Protein AF-A0A964P5U8-F1 (afdb_monomer)

Foldseek 3Di:
DPPQPQCLLVVLLVVLLVVLVCCCVVPVADDAPQLVVLSVVLSVLRSVVSVPPLDCPDPPNDDWPPPPWADPDVQEIADVVCVVDCNLVVLLVSLQSQLVSLLRNRLQQSVRSVVSSCCSPVPSNLVSQQVSCVPPHVIPPHHHHVSSVVSSVNSNVVNVVVLLVVLVVCVVPDDQDPDCRDPVNSCSRNSPSD

Sequence (194 aa):
MLAQWDWTGIIGGLISFLVVLFVQQSQRIYRSRGTTVSTIAFAALVAYVWAPFGFPNSDWSRAPLGSDVIRLIPFVNFDPALLQTQWLLMQVSMGASTFLLATLALYGDARRAAFAVIGIMALGLEISQGFANYFSSPVPPYRIDVHDIMARAAGALTIYFVLKVAAAIWRVRVSPTPRKSSLFGFIDGVTRRI

Mean predicted aligned error: 10.69 Å

Radius of gyration: 18.75 Å; Cα contacts (8 Å, |Δi|>4): 236; chains: 1; bounding box: 53×33×53 Å

Secondary structure (DSSP, 8-state):
------HHHHHHHHHHHHHHHHHHHHTT----HHHHHHHHHHHHHHHHHHSGGG-TTSTTPPPPTTSS-EEEETTEEE-GGGGGSTHHHHHHHHHHHHHHHHHHHTTT-HHHHHHHHHIIIIIIHHHHHHHHHHHT--SSPP-EEHHHHHHHHHHHHHHHHHHHHHHHHHHHH-PPPS-TTSHHHHHHHHHTT-

Solvent-accessible surface area (backbone atoms only — not comparable to full-atom values): 10466 Å² total; per-residue (Å²): 133,80,83,77,78,58,59,39,22,55,51,47,25,47,52,50,42,49,51,50,51,49,52,53,69,72,59,74,59,83,86,44,72,63,28,51,52,26,40,52,52,37,43,49,50,49,30,57,64,31,52,62,78,66,47,91,83,44,101,76,53,75,78,53,82,91,50,86,55,49,72,76,52,93,57,32,29,41,54,63,69,51,70,79,47,71,51,51,59,50,30,19,49,50,21,21,52,48,33,52,28,35,17,44,39,54,55,13,36,55,70,61,14,50,54,51,42,46,50,45,60,67,44,43,50,49,51,38,47,48,51,32,21,75,76,76,42,69,74,58,59,60,64,46,44,54,64,52,56,51,28,19,49,50,17,28,51,51,43,50,52,51,50,45,52,51,24,55,54,43,65,75,75,49,79,89,67,86,55,65,89,40,74,65,23,40,50,54,54,22,40,75,51,81

pLDDT: mean 70.47, std 14.52, range [32.22, 93.69]

Structure (mmCIF, N/CA/C/O backbone):
data_AF-A0A964P5U8-F1
#
_entry.id   AF-A0A964P5U8-F1
#
loop_
_atom_site.group_PDB
_atom_site.id
_atom_site.type_symbol
_atom_site.label_atom_id
_atom_site.label_alt_id
_atom_site.label_comp_id
_atom_site.label_asym_id
_atom_site.label_entity_id
_atom_site.label_seq_id
_atom_site.pdbx_PDB_ins_code
_atom_site.Cartn_x
_atom_site.Cartn_y
_atom_site.Cartn_z
_atom_site.occupancy
_atom_site.B_iso_or_equiv
_atom_site.auth_seq_id
_atom_site.auth_comp_id
_atom_site.auth_asym_id
_atom_site.auth_atom_id
_atom_site.pdbx_PDB_model_num
ATOM 1 N N . MET A 1 1 ? 34.243 6.343 -9.397 1.00 38.00 1 MET A N 1
ATOM 2 C CA . MET A 1 1 ? 32.791 6.429 -9.655 1.00 38.00 1 MET A CA 1
ATOM 3 C C . MET A 1 1 ? 32.172 7.195 -8.502 1.00 38.00 1 MET A C 1
ATOM 5 O O . MET A 1 1 ? 32.228 6.710 -7.381 1.00 38.00 1 MET A O 1
ATOM 9 N N . LEU A 1 2 ? 31.701 8.421 -8.739 1.00 32.22 2 LEU A N 1
ATOM 10 C CA . LEU A 1 2 ? 30.947 9.167 -7.729 1.00 32.22 2 LEU A CA 1
ATOM 11 C C . LEU A 1 2 ? 29.636 8.414 -7.495 1.00 32.22 2 LEU A C 1
ATOM 13 O O . LEU A 1 2 ? 28.942 8.110 -8.463 1.00 32.22 2 LEU A O 1
ATOM 17 N N . ALA A 1 3 ? 29.343 8.070 -6.240 1.00 40.47 3 ALA A N 1
ATOM 18 C CA . ALA A 1 3 ? 28.063 7.493 -5.854 1.00 40.47 3 ALA A CA 1
ATOM 19 C C . ALA A 1 3 ? 26.963 8.421 -6.377 1.00 40.47 3 ALA A C 1
ATOM 21 O O . ALA A 1 3 ? 26.858 9.568 -5.946 1.00 40.47 3 ALA A O 1
ATOM 22 N N . GLN A 1 4 ? 26.212 7.963 -7.370 1.00 44.91 4 GLN A N 1
ATOM 23 C CA . GLN A 1 4 ? 25.100 8.717 -7.912 1.00 44.91 4 GLN A CA 1
ATOM 24 C C . GLN A 1 4 ? 24.005 8.653 -6.851 1.00 44.91 4 GLN A C 1
ATOM 26 O O . GLN A 1 4 ? 23.390 7.611 -6.649 1.00 44.91 4 GLN A O 1
ATOM 31 N N . TRP A 1 5 ? 23.868 9.725 -6.070 1.00 45.50 5 TRP A N 1
ATOM 32 C CA . TRP A 1 5 ? 22.831 9.818 -5.051 1.00 45.50 5 TRP A CA 1
ATOM 33 C C . TRP A 1 5 ? 21.484 9.727 -5.759 1.00 45.50 5 TRP A C 1
ATOM 35 O O . TRP A 1 5 ? 21.121 10.610 -6.537 1.00 45.50 5 TRP A O 1
ATOM 45 N N . ASP A 1 6 ? 20.772 8.632 -5.525 1.00 52.38 6 ASP A N 1
ATOM 46 C CA . ASP A 1 6 ? 19.445 8.426 -6.068 1.00 52.38 6 ASP A CA 1
ATOM 47 C C . ASP A 1 6 ? 18.434 9.265 -5.273 1.00 52.38 6 ASP A C 1
ATOM 49 O O . ASP A 1 6 ? 17.804 8.832 -4.308 1.00 52.38 6 ASP A O 1
ATOM 53 N N . TRP A 1 7 ? 18.319 10.534 -5.665 1.00 47.38 7 TRP A N 1
ATOM 54 C CA . TRP A 1 7 ? 17.399 11.507 -5.075 1.00 47.38 7 TRP A CA 1
ATOM 55 C C . TRP A 1 7 ? 15.925 11.108 -5.227 1.00 47.38 7 TRP A C 1
ATOM 57 O O . TRP A 1 7 ? 15.055 11.711 -4.601 1.00 47.38 7 TRP A O 1
ATOM 67 N N . THR A 1 8 ? 15.618 10.100 -6.043 1.00 51.56 8 THR A N 1
ATOM 68 C CA . THR A 1 8 ? 14.250 9.789 -6.465 1.00 51.56 8 THR A CA 1
ATOM 69 C C . THR A 1 8 ? 13.498 8.977 -5.422 1.00 51.56 8 THR A C 1
ATOM 71 O O . THR A 1 8 ? 12.358 9.317 -5.105 1.00 51.56 8 THR A O 1
ATOM 74 N N . GLY A 1 9 ? 14.165 8.018 -4.772 1.00 52.31 9 GLY A N 1
ATOM 75 C CA . GLY A 1 9 ? 13.634 7.357 -3.580 1.00 52.31 9 GLY A CA 1
ATOM 76 C C . GLY A 1 9 ? 13.362 8.344 -2.437 1.00 52.31 9 GLY A C 1
ATOM 77 O O . GLY A 1 9 ? 12.350 8.235 -1.743 1.00 52.31 9 GLY A O 1
ATOM 78 N N . ILE A 1 10 ? 14.209 9.372 -2.292 1.00 55.75 10 ILE A N 1
ATOM 79 C CA . ILE A 1 10 ? 14.053 10.429 -1.279 1.00 55.75 10 ILE A CA 1
ATOM 80 C C . ILE A 1 10 ? 12.857 11.336 -1.607 1.00 55.75 10 ILE A C 1
ATOM 82 O O . ILE A 1 10 ? 12.010 11.569 -0.744 1.00 55.75 10 ILE A O 1
ATOM 86 N N . ILE A 1 11 ? 12.746 11.825 -2.847 1.00 60.16 11 ILE A N 1
ATOM 87 C CA . ILE A 1 11 ? 11.646 12.701 -3.288 1.00 60.16 11 ILE A CA 1
ATOM 88 C C . ILE A 1 11 ? 10.307 11.961 -3.235 1.00 60.16 11 ILE A C 1
ATOM 90 O O . ILE A 1 11 ? 9.321 12.497 -2.733 1.00 60.16 11 ILE A O 1
ATOM 94 N N . GLY A 1 12 ? 10.271 10.710 -3.687 1.00 57.47 12 GLY A N 1
ATOM 95 C CA . GLY A 1 12 ? 9.087 9.866 -3.627 1.00 57.47 12 GLY A CA 1
ATOM 96 C C . GLY A 1 12 ? 8.624 9.536 -2.209 1.00 57.47 12 GLY A C 1
ATOM 97 O O . GLY A 1 12 ? 7.431 9.631 -1.895 1.00 57.47 12 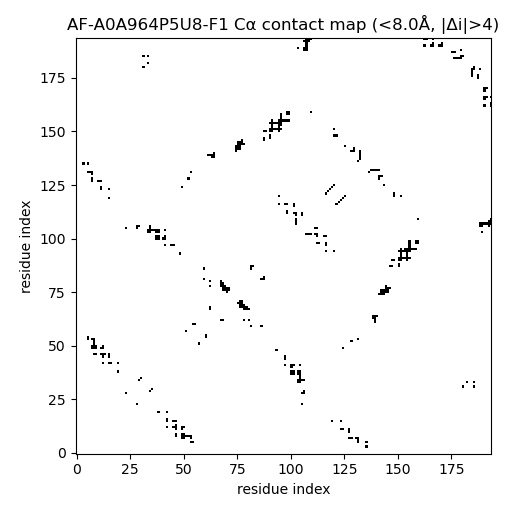GLY A O 1
ATOM 98 N N . GLY A 1 13 ? 9.578 9.240 -1.320 1.00 59.06 13 GLY A N 1
ATOM 99 C CA . GLY A 1 13 ? 9.328 9.097 0.112 1.00 59.06 13 GLY A CA 1
ATOM 100 C C . GLY A 1 13 ? 8.767 10.379 0.736 1.00 59.06 13 GLY A C 1
ATOM 101 O O . GLY A 1 13 ? 7.782 10.324 1.474 1.00 59.06 13 GLY A O 1
ATOM 102 N N . LEU A 1 14 ? 9.325 11.545 0.387 1.00 64.38 14 LEU A N 1
ATOM 103 C CA . LEU A 1 14 ? 8.861 12.853 0.864 1.00 64.38 14 LEU A CA 1
ATOM 104 C C . LEU A 1 14 ? 7.456 13.204 0.361 1.00 64.38 14 LEU A C 1
ATOM 106 O O . LEU A 1 14 ? 6.616 13.610 1.162 1.00 64.38 14 LEU A O 1
ATOM 110 N N . ILE A 1 15 ? 7.163 13.015 -0.931 1.00 64.44 15 ILE A N 1
ATOM 111 C CA . ILE A 1 15 ? 5.827 13.254 -1.506 1.00 64.44 15 ILE A CA 1
ATOM 112 C C . ILE A 1 15 ? 4.791 12.383 -0.799 1.00 64.44 15 ILE A C 1
ATOM 114 O O . ILE A 1 15 ? 3.725 12.859 -0.417 1.00 64.44 15 ILE A O 1
ATOM 118 N N . SER A 1 16 ? 5.118 11.120 -0.560 1.00 56.75 16 SER A N 1
ATOM 119 C CA . SER A 1 16 ? 4.212 10.195 0.110 1.00 56.75 16 SER A CA 1
ATOM 120 C C . SER A 1 16 ? 3.993 10.557 1.576 1.00 56.75 16 SER A C 1
ATOM 122 O O . SER A 1 16 ? 2.860 10.528 2.056 1.00 56.75 16 SER A O 1
ATOM 124 N N . PHE A 1 17 ? 5.045 10.985 2.278 1.00 62.34 17 PHE A N 1
ATOM 125 C CA . PHE A 1 17 ? 4.937 11.519 3.634 1.00 62.34 17 PHE A CA 1
ATOM 126 C C . PHE A 1 17 ? 4.044 12.770 3.684 1.00 62.34 17 PHE A C 1
ATOM 128 O O . PHE A 1 17 ? 3.179 12.882 4.554 1.00 62.34 17 PHE A O 1
ATOM 135 N N . LEU A 1 18 ? 4.184 13.676 2.711 1.00 66.75 18 LEU A N 1
ATOM 136 C CA . LEU A 1 18 ? 3.351 14.872 2.579 1.00 66.75 18 LEU A CA 1
ATOM 137 C C . LEU A 1 18 ? 1.891 14.537 2.258 1.00 66.75 18 LEU A C 1
ATOM 139 O O . LEU A 1 18 ? 0.998 15.113 2.874 1.00 66.75 18 LEU A O 1
ATOM 143 N N . VAL A 1 19 ? 1.625 13.579 1.364 1.00 64.31 19 VAL A N 1
ATOM 144 C CA . VAL A 1 19 ? 0.264 13.100 1.060 1.00 64.31 19 VAL A CA 1
ATOM 145 C C . VAL A 1 19 ? -0.384 12.513 2.310 1.00 64.31 19 VAL A C 1
ATOM 147 O O . VAL A 1 19 ? -1.545 12.794 2.599 1.00 64.31 19 VAL A O 1
ATOM 150 N N . VAL A 1 20 ? 0.364 11.749 3.101 1.00 60.94 20 VAL A N 1
ATOM 151 C CA . VAL A 1 20 ? -0.130 11.165 4.349 1.00 60.94 20 VAL A CA 1
ATOM 152 C C . VAL A 1 20 ? -0.459 12.242 5.378 1.00 60.94 20 VAL A C 1
ATOM 154 O O . VAL A 1 20 ? -1.556 12.230 5.940 1.00 60.94 20 VAL A O 1
ATOM 157 N N . LEU A 1 21 ? 0.443 13.201 5.595 1.00 64.31 21 LEU A N 1
ATOM 158 C CA . LEU A 1 21 ? 0.194 14.330 6.492 1.00 64.31 21 LEU A CA 1
ATOM 159 C C . LEU A 1 21 ? -0.999 15.169 6.026 1.00 64.31 21 LEU A C 1
ATOM 161 O O . LEU A 1 21 ? -1.858 15.513 6.838 1.00 64.31 21 LEU A O 1
ATOM 165 N N . PHE A 1 22 ? -1.096 15.437 4.724 1.00 65.31 22 PHE A N 1
ATOM 166 C CA . PHE A 1 22 ? -2.207 16.163 4.121 1.00 65.31 22 PHE A CA 1
ATOM 167 C C . PHE A 1 22 ? -3.538 15.438 4.331 1.00 65.31 22 PHE A C 1
ATOM 169 O O . PHE A 1 22 ? -4.515 16.052 4.765 1.00 65.31 22 PHE A O 1
ATOM 176 N N . VAL A 1 23 ? -3.588 14.126 4.081 1.00 59.91 23 VAL A N 1
ATOM 177 C CA . VAL A 1 23 ? -4.798 13.320 4.282 1.00 59.91 23 VAL A CA 1
ATOM 178 C C . VAL A 1 23 ? -5.165 13.269 5.764 1.00 59.91 23 VAL A C 1
ATOM 180 O O . VAL A 1 23 ? -6.333 13.438 6.103 1.00 59.91 23 VAL A O 1
ATOM 183 N N . GLN A 1 24 ? -4.200 13.124 6.673 1.00 59.03 24 GLN A N 1
ATOM 184 C CA . GLN A 1 24 ? -4.475 13.149 8.110 1.00 59.03 24 GLN A CA 1
ATOM 185 C C . GLN A 1 24 ? -5.027 14.496 8.592 1.00 59.03 24 GLN A C 1
ATOM 187 O O . GLN A 1 24 ? -6.006 14.519 9.342 1.00 59.03 24 GLN A O 1
ATOM 192 N N . GLN A 1 25 ? -4.417 15.608 8.171 1.00 64.00 25 GLN A N 1
ATOM 193 C CA . GLN A 1 25 ? -4.818 16.955 8.584 1.00 64.00 25 GLN A CA 1
ATOM 194 C C . GLN A 1 25 ? -6.165 17.364 7.979 1.00 64.00 25 GLN A C 1
ATOM 196 O O . GLN A 1 25 ? -7.007 17.929 8.676 1.00 64.00 25 GLN A O 1
ATOM 201 N N . SER A 1 26 ? -6.410 17.019 6.715 1.00 58.25 26 SER A N 1
ATOM 202 C CA . SER A 1 26 ? -7.631 17.416 6.005 1.00 58.25 26 SER A CA 1
ATOM 203 C C . SER A 1 26 ? -8.871 16.640 6.452 1.00 58.25 26 SER A C 1
ATOM 205 O O . SER A 1 26 ? -9.989 17.134 6.333 1.00 58.25 26 SER A O 1
ATOM 207 N N . GLN A 1 27 ? -8.710 15.414 6.959 1.00 57.75 27 GLN A N 1
ATOM 208 C CA . GLN A 1 27 ? -9.830 14.474 7.089 1.00 57.75 27 GLN A CA 1
ATOM 209 C C . GLN A 1 27 ? -10.421 14.356 8.501 1.00 57.75 27 GLN A C 1
ATOM 211 O O . GLN A 1 27 ? -11.310 13.528 8.699 1.00 57.75 27 GLN A O 1
ATOM 216 N N . ARG A 1 28 ? -9.957 15.154 9.481 1.00 66.56 28 ARG A N 1
ATOM 217 C CA . ARG A 1 28 ? -10.410 15.099 10.894 1.00 66.56 28 ARG A CA 1
ATOM 218 C C . ARG A 1 28 ? -10.506 13.655 11.425 1.00 66.56 28 ARG A C 1
ATOM 220 O O . ARG A 1 28 ? -11.441 13.302 12.146 1.00 66.56 28 ARG A O 1
ATOM 227 N N . ILE A 1 29 ? -9.564 12.800 11.019 1.00 66.31 29 ILE A N 1
ATOM 228 C CA . ILE A 1 29 ? -9.558 11.375 11.374 1.00 66.31 29 ILE A CA 1
ATOM 229 C C . ILE A 1 29 ? -9.371 11.263 12.884 1.00 66.31 29 ILE A C 1
ATOM 231 O O . ILE A 1 29 ? -8.595 12.010 13.482 1.00 66.31 29 ILE A O 1
ATOM 235 N N . TYR A 1 30 ? -10.084 10.325 13.510 1.00 67.44 30 TYR A N 1
ATOM 236 C CA . TYR A 1 30 ? -9.936 10.069 14.937 1.00 67.44 30 TYR A CA 1
ATOM 237 C C . TYR A 1 30 ? -8.485 9.698 15.260 1.00 67.44 30 TYR A C 1
ATOM 239 O O . TYR A 1 30 ? -7.992 8.640 14.865 1.00 67.44 30 TYR A O 1
ATOM 247 N N . ARG A 1 31 ? -7.795 10.586 15.981 1.00 71.25 31 ARG A N 1
ATOM 248 C CA . ARG A 1 31 ? -6.376 10.434 16.292 1.00 71.25 31 ARG A CA 1
ATOM 249 C C . ARG A 1 31 ? -6.219 9.506 17.493 1.00 71.25 31 ARG A C 1
ATOM 251 O O . ARG A 1 31 ? -6.485 9.881 18.630 1.00 71.25 31 ARG A O 1
ATOM 258 N N . SER A 1 32 ? -5.787 8.280 17.228 1.00 74.50 32 SER A N 1
ATOM 259 C CA . SER A 1 32 ? -5.473 7.259 18.229 1.00 74.50 32 SER A CA 1
ATOM 260 C C . SER A 1 32 ? -4.018 6.802 18.101 1.00 74.50 32 SER A C 1
ATOM 262 O O . SER A 1 32 ? -3.370 7.037 17.080 1.00 74.50 32 SER A O 1
ATOM 264 N N . ARG A 1 33 ? -3.494 6.093 19.112 1.00 76.94 33 ARG A N 1
ATOM 265 C CA . ARG A 1 33 ? -2.167 5.458 19.005 1.00 76.94 33 ARG A CA 1
ATOM 266 C C . ARG A 1 33 ? -2.096 4.510 17.800 1.00 76.94 33 ARG A C 1
ATOM 268 O O . ARG A 1 33 ? -1.103 4.532 17.084 1.00 76.94 33 ARG A O 1
ATOM 275 N N . GLY A 1 34 ? -3.166 3.756 17.532 1.00 75.19 34 GLY A N 1
ATOM 276 C CA . GLY A 1 34 ? -3.245 2.822 16.404 1.00 75.19 34 GLY A CA 1
ATOM 277 C C . GLY A 1 34 ? -3.189 3.510 15.038 1.00 75.19 34 GLY A C 1
ATOM 278 O O . GLY A 1 34 ? -2.395 3.105 14.191 1.00 75.19 34 GLY A O 1
ATOM 279 N N . THR A 1 35 ? -3.942 4.598 14.834 1.00 75.44 35 THR A N 1
ATOM 280 C CA . THR A 1 35 ? -3.865 5.375 13.581 1.00 75.44 35 THR A CA 1
ATOM 281 C C . THR A 1 35 ? -2.482 5.991 13.393 1.00 75.44 35 THR A C 1
ATOM 283 O O . THR A 1 35 ? -1.960 5.972 12.284 1.00 75.44 35 THR A O 1
ATOM 286 N N . THR A 1 36 ? -1.853 6.492 14.464 1.00 76.00 36 THR A N 1
ATOM 287 C CA . THR A 1 36 ? -0.504 7.078 14.398 1.00 76.00 36 THR A CA 1
ATOM 288 C C . THR A 1 36 ? 0.546 6.033 14.028 1.00 76.00 36 THR A C 1
ATOM 290 O O . THR A 1 36 ? 1.301 6.251 13.087 1.00 76.00 36 THR A O 1
ATOM 293 N N . VAL A 1 37 ? 0.561 4.878 14.702 1.00 76.69 37 VAL A N 1
ATOM 294 C CA . VAL A 1 37 ? 1.494 3.781 14.389 1.00 76.69 37 VAL A CA 1
ATOM 295 C C . VAL A 1 37 ? 1.285 3.278 12.963 1.00 76.69 37 VAL A C 1
ATOM 297 O O . VAL A 1 37 ? 2.254 3.137 12.226 1.00 76.69 37 VAL A O 1
ATOM 300 N N . SER A 1 38 ? 0.032 3.092 12.540 1.00 75.94 38 SER A N 1
ATOM 301 C CA . SER A 1 38 ? -0.290 2.644 11.177 1.00 75.94 38 SER A CA 1
ATOM 302 C C . SER A 1 38 ? 0.170 3.644 10.120 1.00 75.94 38 SER A C 1
ATOM 304 O O . SER A 1 38 ? 0.638 3.253 9.061 1.00 75.94 38 SER A O 1
ATOM 306 N N . THR A 1 39 ? 0.092 4.937 10.425 1.00 74.12 39 THR A N 1
ATOM 307 C CA . THR A 1 39 ? 0.563 6.014 9.546 1.00 74.12 39 THR A CA 1
ATOM 308 C C . THR A 1 39 ? 2.084 6.030 9.441 1.00 74.12 39 THR A C 1
ATOM 310 O O . THR A 1 39 ? 2.612 6.172 8.344 1.00 74.12 39 THR A O 1
ATOM 313 N N . ILE A 1 40 ? 2.795 5.860 10.558 1.00 72.88 40 ILE A N 1
ATOM 314 C CA . ILE A 1 40 ? 4.261 5.773 10.555 1.00 72.88 40 ILE A CA 1
ATOM 315 C C . ILE A 1 40 ? 4.704 4.529 9.780 1.00 72.88 40 ILE A C 1
ATOM 317 O O . ILE A 1 40 ? 5.572 4.630 8.921 1.00 72.88 40 ILE A O 1
ATOM 321 N N . ALA A 1 41 ? 4.074 3.377 10.030 1.00 73.38 41 ALA A N 1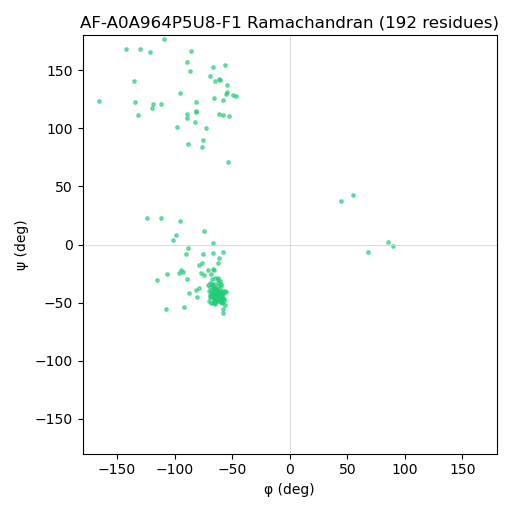
ATOM 322 C CA . ALA A 1 41 ? 4.347 2.140 9.305 1.00 73.38 41 ALA A CA 1
ATOM 323 C C . ALA A 1 41 ? 4.053 2.285 7.806 1.00 73.38 41 ALA A C 1
ATOM 325 O O . ALA A 1 41 ? 4.835 1.826 6.982 1.00 73.38 41 ALA A O 1
ATOM 326 N N . PHE A 1 42 ? 2.963 2.964 7.449 1.00 74.50 42 PHE A N 1
ATOM 327 C CA . PHE A 1 42 ? 2.635 3.280 6.064 1.00 74.50 42 PHE A CA 1
ATOM 328 C C . PHE A 1 42 ? 3.698 4.169 5.417 1.00 74.50 42 PHE A C 1
ATOM 330 O O . PHE A 1 42 ? 4.195 3.840 4.349 1.00 74.50 42 PHE A O 1
ATOM 337 N N . ALA A 1 43 ? 4.100 5.254 6.078 1.00 70.62 43 ALA A N 1
ATOM 338 C CA . ALA A 1 43 ? 5.155 6.133 5.588 1.00 70.62 43 ALA A CA 1
ATOM 339 C C . ALA A 1 43 ? 6.495 5.396 5.430 1.00 70.62 43 ALA A C 1
ATOM 341 O O . ALA A 1 43 ? 7.179 5.590 4.431 1.00 70.62 43 ALA A O 1
ATOM 342 N N . ALA A 1 44 ? 6.843 4.521 6.377 1.00 68.81 44 ALA A N 1
ATOM 343 C CA . ALA A 1 44 ? 8.044 3.695 6.312 1.00 68.81 44 ALA A CA 1
ATOM 344 C C . ALA A 1 44 ? 7.979 2.670 5.173 1.00 68.81 44 ALA A C 1
ATOM 346 O O . ALA A 1 44 ? 8.960 2.518 4.453 1.00 68.81 44 ALA A O 1
ATOM 347 N N . LEU A 1 45 ? 6.830 2.012 4.967 1.00 71.44 45 LEU A N 1
ATOM 348 C CA . LEU A 1 45 ? 6.615 1.122 3.827 1.00 71.44 45 LEU A CA 1
ATOM 349 C C . LEU A 1 45 ? 6.768 1.891 2.521 1.00 71.44 45 LEU A C 1
ATOM 351 O O . LEU A 1 45 ? 7.435 1.412 1.618 1.00 71.44 45 LEU A O 1
ATOM 355 N N . VAL A 1 46 ? 6.182 3.082 2.415 1.00 67.00 46 VAL A N 1
ATOM 356 C CA . VAL A 1 46 ? 6.310 3.874 1.198 1.00 67.00 46 VAL A CA 1
ATOM 357 C C . VAL A 1 46 ? 7.757 4.337 0.998 1.00 67.00 46 VAL A C 1
ATOM 359 O O . VAL A 1 46 ? 8.284 4.193 -0.091 1.00 67.00 46 VAL A O 1
ATOM 362 N N . ALA A 1 47 ? 8.479 4.765 2.031 1.00 65.00 47 ALA A N 1
ATOM 363 C CA . ALA A 1 47 ? 9.912 5.039 1.896 1.00 65.00 47 ALA A CA 1
ATOM 364 C C . ALA A 1 47 ? 10.711 3.787 1.466 1.00 65.00 47 ALA A C 1
ATOM 366 O O . ALA A 1 47 ? 11.550 3.870 0.571 1.00 65.00 47 ALA A O 1
ATOM 367 N N . TYR A 1 48 ? 10.415 2.619 2.049 1.00 64.00 48 TYR A N 1
ATOM 368 C CA . TYR A 1 48 ? 11.052 1.342 1.710 1.00 64.00 48 TYR A CA 1
ATOM 369 C C . TYR A 1 48 ? 10.703 0.850 0.311 1.00 64.00 48 TYR A C 1
ATOM 371 O O . TYR A 1 48 ? 11.532 0.233 -0.330 1.00 64.00 48 TYR A O 1
ATOM 379 N N . VAL A 1 49 ? 9.492 1.091 -0.178 1.00 63.66 49 VAL A N 1
ATOM 380 C CA . VAL A 1 49 ? 9.114 0.727 -1.541 1.00 63.66 49 VAL A CA 1
ATOM 381 C C . VAL A 1 49 ? 9.895 1.584 -2.532 1.00 63.66 49 VAL A C 1
ATOM 383 O O . VAL A 1 49 ? 10.262 1.105 -3.589 1.00 63.66 49 VAL A O 1
ATOM 386 N N . TRP A 1 50 ? 10.193 2.836 -2.199 1.00 58.88 50 TRP A N 1
ATOM 387 C CA . TRP A 1 50 ? 10.762 3.784 -3.151 1.00 58.88 50 TRP A CA 1
ATOM 388 C C . TRP A 1 50 ? 12.291 3.860 -3.101 1.00 58.88 50 TRP A C 1
ATOM 390 O O . TRP A 1 50 ? 12.902 4.223 -4.098 1.00 58.88 50 TRP A O 1
ATOM 400 N N . ALA A 1 51 ? 12.920 3.466 -1.990 1.00 51.66 51 ALA A N 1
ATOM 401 C CA . ALA A 1 51 ? 14.377 3.426 -1.857 1.00 51.66 51 ALA A CA 1
ATOM 402 C C . ALA A 1 51 ? 15.094 2.375 -2.751 1.00 51.66 51 ALA A C 1
ATOM 404 O O . ALA A 1 51 ? 16.165 2.692 -3.252 1.00 51.66 51 ALA A O 1
ATOM 405 N N . PRO A 1 52 ? 14.569 1.153 -2.994 1.00 48.97 52 PRO A N 1
ATOM 406 C CA . PRO A 1 52 ? 15.241 0.114 -3.778 1.00 48.97 52 PRO A CA 1
ATOM 407 C C . PRO A 1 52 ? 15.193 0.325 -5.297 1.00 48.97 52 PRO A C 1
ATOM 409 O O . PRO A 1 52 ? 16.048 -0.201 -6.006 1.00 48.97 52 PRO A O 1
ATOM 412 N N . PHE A 1 53 ? 14.198 1.056 -5.817 1.00 48.41 53 PHE A N 1
ATOM 413 C CA . PHE A 1 53 ? 13.941 1.129 -7.264 1.00 48.41 53 PHE A CA 1
ATOM 414 C C . PHE A 1 53 ? 14.922 1.990 -8.065 1.00 48.41 53 PHE A C 1
ATOM 416 O O . PHE A 1 53 ? 14.869 1.938 -9.291 1.00 48.41 53 PHE A O 1
ATOM 423 N N . GLY A 1 54 ? 15.822 2.740 -7.428 1.00 41.31 54 GLY A N 1
ATOM 424 C CA . GLY A 1 54 ? 16.900 3.431 -8.140 1.00 41.31 54 GLY A CA 1
ATOM 425 C C . GLY A 1 54 ? 18.298 2.890 -7.859 1.00 41.31 54 GLY A C 1
ATOM 426 O O . GLY A 1 54 ? 19.279 3.588 -8.106 1.00 41.31 54 GLY A O 1
ATOM 427 N N . PHE A 1 55 ? 18.424 1.631 -7.412 1.00 39.00 55 PHE A N 1
ATOM 428 C CA . PHE A 1 55 ? 19.724 0.957 -7.392 1.00 39.00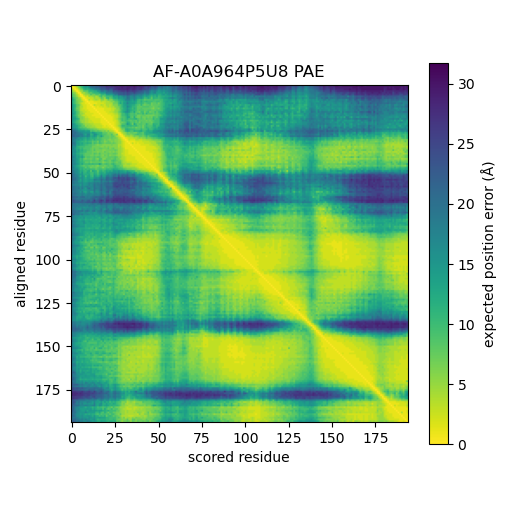 55 PHE A CA 1
ATOM 429 C C . PHE A 1 55 ? 19.999 0.226 -8.719 1.00 39.00 55 PHE A C 1
ATOM 431 O O . PHE A 1 55 ? 19.384 -0.810 -8.985 1.00 39.00 55 PHE A O 1
ATOM 438 N N . PRO A 1 56 ? 20.980 0.684 -9.521 1.00 43.00 56 PRO A N 1
ATOM 439 C CA . PRO A 1 56 ? 21.354 0.061 -10.796 1.00 43.00 56 PRO A CA 1
ATOM 440 C C . PRO A 1 56 ? 21.973 -1.349 -10.680 1.00 43.00 56 PRO A C 1
ATOM 442 O O . PRO A 1 56 ? 22.308 -1.934 -11.701 1.00 43.00 56 PRO A O 1
ATOM 445 N N . ASN A 1 57 ? 22.101 -1.913 -9.469 1.00 39.78 57 ASN A N 1
ATOM 446 C CA . ASN A 1 57 ? 22.744 -3.209 -9.193 1.00 39.78 57 ASN A CA 1
ATOM 447 C C . ASN A 1 57 ? 21.839 -4.207 -8.445 1.00 39.78 57 ASN A C 1
ATOM 449 O O . ASN A 1 57 ? 22.343 -5.088 -7.751 1.00 39.78 57 ASN A O 1
ATOM 453 N N . SER A 1 58 ? 20.516 -4.055 -8.509 1.00 47.34 58 SER A N 1
ATOM 454 C CA . SER A 1 58 ? 19.622 -5.087 -7.971 1.00 47.34 58 SER A CA 1
ATOM 455 C C . SER A 1 58 ? 19.353 -6.166 -9.026 1.00 47.34 58 SER A C 1
ATOM 457 O O . SER A 1 58 ? 19.273 -5.846 -10.211 1.00 47.34 58 SER A O 1
ATOM 459 N N . ASP A 1 59 ? 19.134 -7.418 -8.609 1.00 43.66 59 ASP A N 1
ATOM 460 C CA . ASP A 1 59 ? 18.686 -8.522 -9.491 1.00 43.66 59 ASP A CA 1
ATOM 461 C C . ASP A 1 59 ? 17.351 -8.219 -10.210 1.00 43.66 59 ASP A C 1
ATOM 463 O O . ASP A 1 59 ? 16.897 -8.964 -11.075 1.00 43.66 59 ASP A O 1
ATOM 467 N N . TRP A 1 60 ? 16.722 -7.101 -9.847 1.00 47.03 60 TRP A N 1
ATOM 468 C CA . TRP A 1 60 ? 15.488 -6.547 -10.387 1.00 47.03 60 TRP A CA 1
ATOM 469 C C . TRP A 1 60 ? 15.729 -5.436 -11.413 1.00 47.03 60 TRP A C 1
ATOM 471 O O . TRP A 1 60 ? 14.786 -4.742 -11.802 1.00 47.03 60 TRP A O 1
ATOM 481 N N . SER A 1 61 ? 16.984 -5.210 -11.822 1.00 51.31 61 SER A N 1
ATOM 482 C CA . SER A 1 61 ? 17.296 -4.234 -12.863 1.00 51.31 61 SER A CA 1
ATOM 483 C C . SER A 1 61 ? 16.541 -4.615 -14.140 1.00 51.31 61 SER A C 1
ATOM 485 O O . SER A 1 61 ? 16.625 -5.748 -14.618 1.00 51.31 61 SER A O 1
ATOM 487 N N . ARG A 1 62 ? 15.746 -3.676 -14.657 1.00 55.97 62 ARG A N 1
ATOM 488 C CA . ARG A 1 62 ? 14.894 -3.893 -15.830 1.00 55.97 62 ARG A CA 1
ATOM 489 C C . ARG A 1 62 ? 15.743 -4.256 -17.048 1.00 55.97 62 ARG A C 1
ATOM 491 O O . ARG A 1 62 ? 16.796 -3.660 -17.272 1.00 55.97 62 ARG A O 1
ATOM 498 N N . ALA A 1 63 ? 15.241 -5.178 -17.870 1.00 52.47 63 ALA A N 1
ATOM 499 C CA . ALA A 1 63 ? 15.940 -5.632 -19.067 1.00 52.47 63 ALA A CA 1
ATOM 500 C C . ALA A 1 63 ? 16.324 -4.448 -19.995 1.00 52.47 63 ALA A C 1
ATOM 502 O O . ALA A 1 63 ? 15.494 -3.545 -20.193 1.00 52.47 63 ALA A O 1
ATOM 503 N N . PRO A 1 64 ? 17.541 -4.423 -20.576 1.00 54.06 64 PRO A N 1
ATOM 504 C CA . PRO A 1 64 ? 17.996 -3.349 -21.461 1.00 54.06 64 PRO A CA 1
ATOM 505 C C . PRO A 1 64 ? 17.065 -3.120 -22.663 1.00 54.06 64 PRO A C 1
ATOM 507 O O . PRO A 1 64 ? 16.376 -4.032 -23.123 1.00 54.06 64 PRO A O 1
ATOM 510 N N . LEU A 1 65 ? 17.063 -1.908 -23.226 1.00 47.75 65 LEU A N 1
ATOM 511 C CA . LEU A 1 65 ? 16.352 -1.633 -24.483 1.00 47.75 65 LEU A CA 1
ATOM 512 C C . LEU A 1 65 ? 16.790 -2.587 -25.600 1.00 47.75 65 LEU A C 1
ATOM 514 O O . LEU A 1 65 ? 17.982 -2.706 -25.863 1.00 47.75 65 LEU A O 1
ATOM 518 N N . GLY A 1 66 ? 15.825 -3.190 -26.299 1.00 49.44 66 GLY A N 1
ATOM 519 C CA . GLY A 1 66 ? 16.096 -4.100 -27.419 1.00 4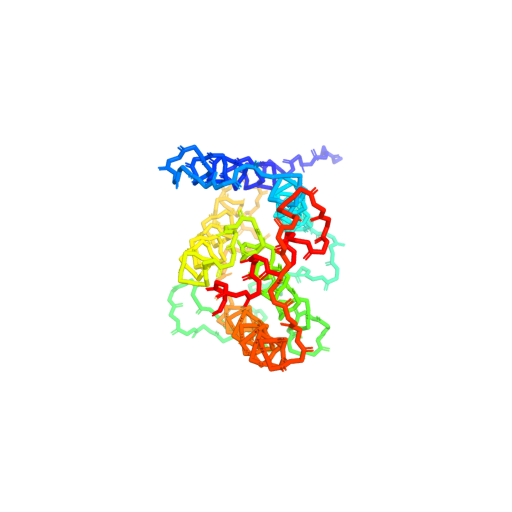9.44 66 GLY A CA 1
ATOM 520 C C . GLY A 1 66 ? 16.256 -5.569 -27.019 1.00 49.44 66 GLY A C 1
ATOM 521 O O . GLY A 1 66 ? 16.429 -6.403 -27.899 1.00 49.44 66 GLY A O 1
ATOM 522 N N . SER A 1 67 ? 16.157 -5.885 -25.724 1.00 56.44 67 SER A N 1
ATOM 523 C CA . SER A 1 67 ? 15.862 -7.241 -25.239 1.00 56.44 67 SER A CA 1
ATOM 524 C C . SER A 1 67 ? 14.344 -7.483 -25.198 1.00 56.44 67 SER A C 1
ATOM 526 O O . SER A 1 67 ? 13.586 -6.523 -25.358 1.00 56.44 67 SER A O 1
ATOM 528 N N . ASP A 1 68 ? 13.918 -8.742 -25.043 1.00 55.50 68 ASP A N 1
ATOM 529 C CA . ASP A 1 68 ? 12.550 -9.277 -25.210 1.00 55.50 68 ASP A CA 1
ATOM 530 C C . ASP A 1 68 ? 11.454 -8.559 -24.395 1.00 55.50 68 ASP A C 1
ATOM 532 O O . ASP A 1 68 ? 10.893 -9.103 -23.453 1.00 55.50 68 ASP A O 1
ATOM 536 N N . VAL A 1 69 ? 11.108 -7.327 -24.763 1.00 63.12 69 VAL A N 1
ATOM 537 C CA . VAL A 1 69 ? 10.059 -6.521 -24.132 1.00 63.12 69 VAL A CA 1
ATOM 538 C C . VAL A 1 69 ? 8.996 -6.214 -25.173 1.00 63.12 69 VAL A C 1
ATOM 540 O O . VAL A 1 69 ? 9.261 -5.578 -26.197 1.00 63.12 69 VAL A O 1
ATOM 543 N N . ILE A 1 70 ? 7.764 -6.629 -24.894 1.00 64.50 70 ILE A N 1
ATOM 544 C CA . ILE A 1 70 ? 6.619 -6.365 -25.761 1.00 64.50 70 ILE A CA 1
ATOM 545 C C . ILE A 1 70 ? 6.129 -4.946 -25.469 1.00 64.50 70 ILE A C 1
ATOM 547 O O . ILE A 1 70 ? 5.660 -4.652 -24.370 1.00 64.50 70 ILE A O 1
ATOM 551 N N . ARG A 1 71 ? 6.234 -4.044 -26.449 1.00 64.62 71 ARG A N 1
ATOM 552 C CA . ARG A 1 71 ? 5.673 -2.689 -26.338 1.00 64.62 71 ARG A CA 1
ATOM 553 C C . ARG A 1 71 ? 4.183 -2.726 -26.653 1.00 64.62 71 ARG A C 1
ATOM 555 O O . ARG A 1 71 ? 3.809 -3.147 -27.744 1.00 64.62 71 ARG A O 1
ATOM 562 N N . LEU A 1 72 ? 3.350 -2.276 -25.717 1.00 62.59 72 LEU A N 1
ATOM 563 C CA . LEU A 1 72 ? 1.896 -2.237 -25.894 1.00 62.59 72 LEU A CA 1
ATOM 564 C C . LEU A 1 72 ? 1.459 -0.886 -26.471 1.00 62.59 72 LEU A C 1
ATOM 566 O O . LEU A 1 72 ? 0.811 -0.833 -27.511 1.00 62.59 72 LEU A O 1
ATOM 570 N N . ILE A 1 73 ? 1.862 0.205 -25.818 1.00 61.25 73 ILE A N 1
ATOM 571 C CA . ILE A 1 73 ? 1.706 1.599 -26.269 1.00 61.25 73 ILE A CA 1
ATOM 572 C C . ILE A 1 73 ? 2.969 2.385 -25.869 1.00 61.25 73 ILE A C 1
ATOM 574 O O . ILE A 1 73 ? 3.771 1.865 -25.088 1.00 61.25 73 ILE A O 1
ATOM 578 N N . PRO A 1 74 ? 3.207 3.616 -26.364 1.00 59.94 74 PRO A N 1
ATOM 579 C CA . PRO A 1 74 ? 4.343 4.414 -25.904 1.00 59.94 74 PRO A CA 1
ATOM 580 C C . PRO A 1 74 ? 4.411 4.458 -24.369 1.00 59.94 74 PRO A C 1
ATOM 582 O O . PRO A 1 74 ? 3.413 4.745 -23.713 1.00 59.94 74 PRO A O 1
ATOM 585 N N . PHE A 1 75 ? 5.584 4.139 -23.813 1.00 60.59 75 PHE A N 1
ATOM 586 C CA . PHE A 1 75 ? 5.870 4.042 -22.372 1.00 60.59 75 PHE A CA 1
ATOM 587 C C . PHE A 1 75 ? 5.190 2.904 -21.591 1.00 60.59 75 PHE A C 1
ATOM 589 O O . PHE A 1 75 ? 5.571 2.709 -20.441 1.00 60.59 75 PHE A O 1
ATOM 596 N N . VAL A 1 76 ? 4.273 2.117 -22.173 1.00 68.50 76 VAL A N 1
ATOM 597 C CA . VAL A 1 76 ? 3.668 0.940 -21.514 1.00 68.50 76 VAL A CA 1
ATOM 598 C C . VAL A 1 76 ? 4.119 -0.345 -22.191 1.00 68.50 76 VAL A C 1
ATOM 600 O O . VAL A 1 76 ? 3.866 -0.580 -23.375 1.00 68.50 76 VAL A O 1
ATOM 603 N N . ASN A 1 77 ? 4.746 -1.203 -21.401 1.00 73.94 77 ASN A N 1
ATOM 604 C CA . ASN A 1 77 ? 5.436 -2.389 -21.863 1.00 73.94 77 ASN A CA 1
ATOM 605 C C . ASN A 1 77 ? 5.014 -3.628 -21.071 1.00 73.94 77 ASN A C 1
ATOM 607 O O . ASN A 1 77 ? 4.352 -3.561 -20.034 1.00 73.94 77 ASN A O 1
ATOM 611 N N . PHE A 1 78 ? 5.404 -4.780 -21.592 1.00 75.69 78 PHE A N 1
ATOM 612 C CA . PHE A 1 78 ? 5.307 -6.059 -20.927 1.00 75.69 78 PHE A CA 1
ATOM 613 C C . PHE A 1 78 ? 6.648 -6.776 -21.060 1.00 75.69 78 PHE A C 1
ATOM 615 O O . PHE A 1 78 ? 7.056 -7.160 -22.155 1.00 75.69 78 PHE A O 1
ATOM 622 N N . ASP A 1 79 ? 7.327 -6.918 -19.929 1.00 75.50 79 ASP A N 1
ATOM 623 C CA . ASP A 1 79 ? 8.578 -7.656 -19.787 1.00 75.50 79 ASP A CA 1
ATOM 624 C C . ASP A 1 79 ? 8.312 -9.083 -19.247 1.00 75.50 79 ASP A C 1
ATOM 626 O O . ASP A 1 79 ? 8.073 -9.258 -18.049 1.00 75.50 79 ASP A O 1
ATOM 630 N N . PRO A 1 80 ? 8.308 -10.120 -20.103 1.00 72.31 80 PRO A N 1
ATOM 631 C CA . PRO A 1 80 ? 8.084 -11.502 -19.691 1.00 72.31 80 PRO A CA 1
ATOM 632 C C . PRO A 1 80 ? 9.209 -12.077 -18.818 1.00 72.31 80 PRO A C 1
ATOM 634 O O . PRO A 1 80 ? 8.956 -13.038 -18.090 1.00 72.31 80 PRO A O 1
ATOM 637 N N . ALA A 1 81 ? 10.424 -11.517 -18.845 1.00 72.44 81 ALA A N 1
ATOM 638 C CA . ALA A 1 81 ? 11.530 -12.012 -18.023 1.00 72.44 81 ALA A CA 1
ATOM 639 C C . ALA A 1 81 ? 11.241 -11.809 -16.528 1.00 72.44 81 ALA A C 1
ATOM 641 O O . ALA A 1 81 ? 11.546 -12.670 -15.701 1.00 72.44 81 ALA A O 1
ATOM 642 N N . LEU A 1 82 ? 10.546 -10.720 -16.182 1.00 70.56 82 LEU A N 1
ATOM 643 C CA . LEU A 1 82 ? 10.135 -10.432 -14.808 1.00 70.56 82 LEU A CA 1
ATOM 644 C C . LEU A 1 82 ? 9.111 -11.441 -14.263 1.00 70.56 82 LEU A C 1
ATOM 646 O O . LEU A 1 82 ? 9.045 -11.636 -13.050 1.00 70.56 82 LEU A O 1
ATOM 650 N N . LEU A 1 83 ? 8.373 -12.151 -15.126 1.00 73.44 83 LEU A N 1
ATOM 651 C CA . LEU A 1 83 ? 7.445 -13.212 -14.706 1.00 73.44 83 LEU A CA 1
ATOM 652 C C . LEU A 1 83 ? 8.160 -14.464 -14.190 1.00 73.44 83 LEU A C 1
ATOM 654 O O . LEU A 1 83 ? 7.559 -15.257 -13.471 1.00 73.44 83 LEU A O 1
ATOM 658 N N . GLN A 1 84 ? 9.423 -14.655 -14.572 1.00 74.31 84 GLN A N 1
ATOM 659 C CA . GLN A 1 84 ? 10.228 -15.808 -14.165 1.00 74.31 84 GLN A CA 1
ATOM 660 C C . GLN A 1 84 ? 10.969 -15.572 -12.844 1.00 74.31 84 GLN A C 1
ATOM 662 O O . GLN A 1 84 ? 11.632 -16.470 -12.330 1.00 74.31 84 GLN A O 1
ATOM 667 N N . THR A 1 85 ? 10.852 -14.371 -12.277 1.00 71.19 85 THR A N 1
ATOM 668 C CA . THR A 1 85 ? 11.480 -13.997 -11.009 1.00 71.19 85 THR A CA 1
ATOM 669 C C . THR A 1 85 ? 10.430 -13.854 -9.904 1.00 71.19 85 THR A C 1
ATOM 671 O O . THR A 1 85 ? 9.223 -13.938 -10.130 1.00 71.19 85 THR A O 1
ATOM 674 N N . GLN A 1 86 ? 10.872 -13.578 -8.677 1.00 73.00 86 GLN A N 1
ATOM 675 C CA . GLN A 1 86 ? 9.973 -13.265 -7.558 1.00 73.00 86 GLN A CA 1
ATOM 676 C C . GLN A 1 86 ? 9.361 -11.845 -7.645 1.00 73.00 86 GLN A C 1
ATOM 678 O O . GLN A 1 86 ? 8.739 -11.370 -6.694 1.00 73.00 86 GLN A O 1
ATOM 683 N N . TRP A 1 87 ? 9.501 -11.158 -8.780 1.00 75.69 87 TRP A N 1
ATOM 684 C CA . TRP A 1 87 ? 9.143 -9.750 -8.939 1.00 75.69 87 TRP A CA 1
ATOM 685 C C . TRP A 1 87 ? 7.641 -9.537 -8.816 1.00 75.69 87 TRP A C 1
ATOM 687 O O . TRP A 1 87 ? 7.187 -8.686 -8.054 1.00 75.69 87 TRP A O 1
ATOM 697 N N . LEU A 1 88 ? 6.854 -10.383 -9.485 1.00 78.25 88 LEU A N 1
ATOM 698 C CA . LEU A 1 88 ? 5.400 -10.353 -9.355 1.00 78.25 88 LEU A CA 1
ATOM 699 C C . LEU A 1 88 ? 4.952 -10.544 -7.906 1.00 78.25 88 LEU A C 1
ATOM 701 O O . LEU A 1 88 ? 4.038 -9.859 -7.451 1.00 78.25 88 LEU A O 1
ATOM 705 N N . LEU A 1 89 ? 5.606 -11.442 -7.163 1.00 78.75 89 LEU A N 1
ATOM 706 C CA . LEU A 1 89 ? 5.291 -11.666 -5.754 1.00 78.75 89 LEU A CA 1
ATOM 707 C C . LEU A 1 89 ? 5.581 -10.413 -4.918 1.00 78.75 89 LEU A C 1
ATOM 709 O O . LEU A 1 89 ? 4.779 -10.061 -4.049 1.00 78.75 89 LEU A O 1
ATOM 713 N N . MET A 1 90 ? 6.678 -9.709 -5.205 1.00 80.00 90 MET A N 1
ATOM 714 C CA . MET A 1 90 ? 6.983 -8.426 -4.576 1.00 80.00 90 MET A CA 1
ATOM 715 C C . MET A 1 90 ? 5.909 -7.379 -4.900 1.00 80.00 90 MET A C 1
ATOM 717 O O . MET A 1 90 ? 5.376 -6.753 -3.988 1.00 80.00 90 MET A O 1
ATOM 721 N N . GLN A 1 91 ? 5.507 -7.251 -6.167 1.00 80.88 91 GLN A N 1
ATOM 722 C CA . GLN A 1 91 ? 4.474 -6.302 -6.599 1.00 80.88 91 GLN A CA 1
ATOM 723 C C . GLN A 1 91 ? 3.110 -6.579 -5.943 1.00 80.88 91 GLN A C 1
ATOM 725 O O . GLN A 1 91 ? 2.452 -5.659 -5.447 1.00 80.88 91 GLN A O 1
ATOM 730 N N . VAL A 1 92 ? 2.705 -7.850 -5.850 1.00 86.19 92 VAL A N 1
ATOM 731 C CA . VAL A 1 92 ? 1.501 -8.267 -5.108 1.00 86.19 92 VAL A CA 1
ATOM 732 C C . VAL A 1 92 ? 1.623 -7.890 -3.629 1.00 86.19 92 VAL A C 1
ATOM 734 O O . VAL A 1 92 ? 0.708 -7.287 -3.062 1.00 86.19 92 VAL A O 1
ATOM 737 N N . SER A 1 93 ? 2.762 -8.191 -3.004 1.00 83.25 93 SER A N 1
ATOM 738 C CA . SER A 1 93 ? 3.016 -7.901 -1.587 1.00 83.25 93 SER A CA 1
ATOM 739 C C . SER A 1 93 ? 3.002 -6.399 -1.295 1.00 83.25 93 SER A C 1
ATOM 741 O O . SER A 1 93 ? 2.443 -5.963 -0.286 1.00 83.25 93 SER A O 1
ATOM 743 N N . MET A 1 94 ? 3.541 -5.585 -2.202 1.00 82.00 94 MET A N 1
ATOM 744 C CA . MET A 1 94 ? 3.512 -4.125 -2.134 1.00 82.00 94 MET A CA 1
ATOM 745 C C . MET A 1 94 ? 2.091 -3.572 -2.225 1.00 82.00 94 MET A C 1
ATOM 747 O O . MET A 1 94 ? 1.697 -2.743 -1.401 1.00 82.00 94 MET A O 1
ATOM 751 N N . GLY A 1 95 ? 1.297 -4.053 -3.185 1.00 85.25 95 GLY A N 1
ATOM 752 C CA . GLY A 1 95 ? -0.111 -3.679 -3.311 1.00 85.25 95 GLY A CA 1
ATOM 753 C C . GLY A 1 95 ? -0.924 -4.037 -2.063 1.00 85.25 95 GLY A C 1
ATOM 754 O O . GLY A 1 95 ? -1.652 -3.197 -1.527 1.00 85.25 95 GLY A O 1
ATOM 755 N N . ALA A 1 96 ? -0.746 -5.259 -1.551 1.00 87.81 96 ALA A N 1
ATOM 756 C CA . ALA A 1 96 ? -1.443 -5.751 -0.365 1.00 87.81 96 ALA A CA 1
ATOM 757 C C . ALA A 1 96 ? -1.069 -4.966 0.904 1.00 87.81 96 ALA A C 1
ATOM 759 O O . ALA A 1 96 ? -1.938 -4.472 1.625 1.00 87.81 96 ALA A O 1
ATOM 760 N N . SER A 1 97 ? 0.227 -4.808 1.175 1.00 85.00 97 SER A N 1
ATOM 761 C CA . SER A 1 97 ? 0.714 -4.103 2.368 1.00 85.00 97 SER A CA 1
ATOM 762 C C . SER A 1 97 ? 0.317 -2.625 2.366 1.00 85.00 97 SER A C 1
ATOM 764 O O . SER A 1 97 ? -0.113 -2.097 3.392 1.00 85.00 97 SER A O 1
ATOM 766 N N . THR A 1 98 ? 0.352 -1.974 1.203 1.00 83.38 98 THR A N 1
ATOM 767 C CA . THR A 1 98 ? -0.029 -0.564 1.064 1.00 83.38 98 THR A CA 1
ATOM 768 C C . THR A 1 98 ? -1.517 -0.367 1.313 1.00 83.38 98 THR A C 1
ATOM 770 O O . THR A 1 98 ? -1.892 0.532 2.064 1.00 83.38 98 THR A O 1
ATOM 773 N N . PHE A 1 99 ? -2.380 -1.224 0.761 1.00 88.38 99 PHE A N 1
ATOM 774 C CA . PHE A 1 99 ? -3.818 -1.126 1.009 1.00 88.38 99 PHE A CA 1
ATOM 775 C C . PHE A 1 99 ? -4.182 -1.415 2.467 1.00 88.38 99 PHE A C 1
ATOM 777 O O . PHE A 1 99 ? -4.994 -0.693 3.052 1.00 88.38 99 PHE A O 1
ATOM 784 N N . LEU A 1 100 ? -3.557 -2.424 3.081 1.00 88.00 100 LEU A N 1
ATOM 785 C CA . LEU A 1 100 ? -3.748 -2.733 4.496 1.00 88.00 100 LEU A CA 1
ATOM 786 C C . LEU A 1 100 ? -3.400 -1.529 5.373 1.00 88.00 100 LEU A C 1
ATOM 788 O O . LEU A 1 100 ? -4.231 -1.055 6.148 1.00 88.00 100 LEU A O 1
ATOM 792 N N . LEU A 1 101 ? -2.183 -1.011 5.230 1.00 85.12 101 LEU A N 1
ATOM 793 C CA . LEU A 1 101 ? -1.690 0.087 6.051 1.00 85.12 101 LEU A CA 1
ATOM 794 C C . LEU A 1 101 ? -2.461 1.387 5.794 1.00 85.12 101 LEU A C 1
ATOM 796 O O . LEU A 1 101 ? -2.774 2.089 6.754 1.00 85.12 101 LEU A O 1
ATOM 800 N N . ALA A 1 102 ? -2.854 1.670 4.547 1.00 83.56 102 ALA A N 1
ATOM 801 C CA . ALA A 1 102 ? -3.739 2.791 4.231 1.00 83.56 102 ALA A CA 1
ATOM 802 C C . ALA A 1 102 ? -5.102 2.640 4.925 1.00 83.56 102 ALA A C 1
ATOM 804 O O . ALA A 1 102 ? -5.597 3.588 5.530 1.00 83.56 102 ALA A O 1
ATOM 805 N N . THR A 1 103 ? -5.689 1.441 4.914 1.00 87.69 103 THR A N 1
ATOM 806 C CA . THR A 1 103 ? -6.962 1.167 5.599 1.00 87.69 103 THR A CA 1
ATOM 807 C C . THR A 1 103 ? -6.846 1.389 7.107 1.00 87.69 103 THR A C 1
ATOM 809 O O . THR A 1 103 ? -7.719 2.013 7.708 1.00 87.69 103 THR A O 1
ATOM 812 N N . LEU A 1 104 ? -5.751 0.944 7.729 1.00 84.94 104 LEU A N 1
ATOM 813 C CA . LEU A 1 104 ? -5.507 1.152 9.159 1.00 84.94 104 LEU A CA 1
ATOM 814 C C . LEU A 1 104 ? -5.244 2.629 9.501 1.00 84.94 104 LEU A C 1
ATOM 816 O O . LEU A 1 104 ? -5.808 3.156 10.464 1.00 84.94 104 LEU A O 1
ATOM 820 N N . ALA A 1 105 ? -4.425 3.317 8.701 1.00 80.25 105 ALA A N 1
ATOM 821 C CA . ALA A 1 105 ? -4.122 4.739 8.861 1.00 80.25 105 ALA A CA 1
ATOM 822 C C . ALA A 1 105 ? -5.378 5.614 8.708 1.00 80.25 105 ALA A C 1
ATOM 824 O O . ALA A 1 105 ? -5.528 6.615 9.410 1.00 80.25 105 ALA A O 1
ATOM 825 N N . LEU A 1 106 ? -6.311 5.195 7.848 1.00 82.50 106 LEU A N 1
ATOM 826 C CA . LEU A 1 106 ? -7.588 5.862 7.589 1.00 82.50 106 LEU A CA 1
ATOM 827 C C . LEU A 1 106 ? -8.752 5.292 8.413 1.00 82.50 106 LEU A C 1
ATOM 829 O O . LEU A 1 106 ? -9.918 5.509 8.087 1.00 82.50 106 LEU A O 1
ATOM 833 N N . TYR A 1 107 ? -8.438 4.598 9.509 1.00 83.75 107 TYR A N 1
ATOM 834 C CA . TYR A 1 107 ? -9.399 4.125 10.505 1.00 83.75 107 TYR A CA 1
ATOM 835 C C . TYR A 1 107 ? -10.540 3.265 9.924 1.00 83.75 107 TYR A C 1
ATOM 837 O O . TYR A 1 107 ? -11.707 3.414 10.289 1.00 83.75 107 TYR A O 1
ATOM 845 N N . GLY A 1 108 ? -10.195 2.360 9.007 1.00 81.31 108 GLY A N 1
ATOM 846 C CA . GLY A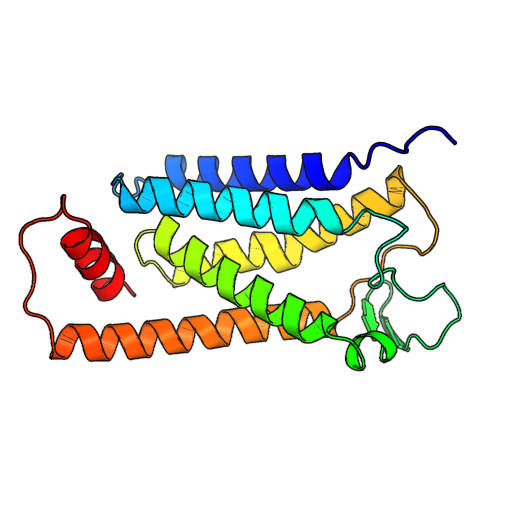 1 108 ? -11.109 1.391 8.404 1.00 81.31 108 GLY A CA 1
ATOM 847 C C . GLY A 1 108 ? -11.897 1.896 7.195 1.00 81.31 108 GLY A C 1
ATOM 848 O O . GLY A 1 108 ? -12.691 1.139 6.649 1.00 81.31 108 GLY A O 1
ATOM 849 N N . ASP A 1 109 ? -11.694 3.137 6.738 1.00 85.00 109 ASP A N 1
ATOM 850 C CA . ASP A 1 109 ? -12.369 3.639 5.535 1.00 85.00 109 ASP A CA 1
ATOM 851 C C . ASP A 1 109 ? -11.737 3.058 4.257 1.00 85.00 109 ASP A C 1
ATOM 853 O O . ASP A 1 109 ? -10.810 3.623 3.668 1.00 85.00 109 ASP A O 1
ATOM 857 N N . ALA A 1 110 ? -12.262 1.911 3.818 1.00 82.94 110 ALA A N 1
ATOM 858 C CA . ALA A 1 110 ? -11.770 1.189 2.647 1.00 82.94 110 ALA A CA 1
ATOM 859 C C . ALA A 1 110 ? -11.898 1.989 1.336 1.00 82.94 110 ALA A C 1
ATOM 861 O O . ALA A 1 110 ? -11.085 1.813 0.429 1.00 82.94 110 ALA A O 1
ATOM 862 N N . ARG A 1 111 ? -12.884 2.893 1.221 1.00 82.88 111 ARG A N 1
ATOM 863 C CA . ARG A 1 111 ? -13.051 3.731 0.023 1.00 82.88 111 ARG A CA 1
ATOM 864 C C . ARG A 1 111 ? -11.915 4.739 -0.075 1.00 82.88 111 ARG A C 1
ATOM 866 O O . ARG A 1 111 ? -11.327 4.910 -1.140 1.00 82.88 111 ARG A O 1
ATOM 873 N N . ARG A 1 112 ? -11.585 5.396 1.036 1.00 81.31 112 ARG A N 1
ATOM 874 C CA . ARG A 1 112 ? -10.468 6.350 1.081 1.00 81.31 112 ARG A CA 1
ATOM 875 C C . ARG A 1 112 ? -9.122 5.648 0.952 1.00 81.31 112 ARG A C 1
ATOM 877 O O . ARG A 1 112 ? -8.246 6.169 0.269 1.00 81.31 112 ARG A O 1
ATOM 884 N N . ALA A 1 113 ? -8.981 4.460 1.538 1.00 83.00 113 ALA A N 1
ATOM 885 C CA . ALA A 1 113 ? -7.797 3.629 1.354 1.00 83.00 113 ALA A CA 1
ATOM 886 C C . ALA A 1 113 ? -7.581 3.273 -0.122 1.00 83.00 113 ALA A C 1
ATOM 888 O O . ALA A 1 113 ? -6.467 3.420 -0.615 1.00 83.00 113 ALA A O 1
ATOM 889 N N . ALA A 1 114 ? -8.642 2.917 -0.855 1.00 82.25 114 ALA A N 1
ATOM 890 C CA . ALA A 1 114 ? -8.558 2.666 -2.293 1.00 82.25 114 ALA A CA 1
ATOM 891 C C . ALA A 1 114 ? -8.059 3.895 -3.070 1.00 82.25 114 ALA A C 1
ATOM 893 O O . ALA A 1 114 ? -7.130 3.773 -3.865 1.00 82.25 114 ALA A O 1
ATOM 894 N N . PHE A 1 115 ? -8.603 5.089 -2.805 1.00 80.38 115 PHE A N 1
ATOM 895 C CA . PHE A 1 115 ? -8.126 6.321 -3.448 1.00 80.38 115 PHE A CA 1
ATOM 896 C C . PHE A 1 115 ? -6.660 6.632 -3.126 1.00 80.38 115 PHE A C 1
ATOM 898 O O . PHE A 1 115 ? -5.905 6.993 -4.027 1.00 80.38 115 PHE A O 1
ATOM 905 N N . ALA A 1 116 ? -6.245 6.464 -1.867 1.00 76.50 116 ALA A N 1
ATOM 906 C CA . ALA A 1 116 ? -4.859 6.676 -1.459 1.00 76.50 116 ALA A CA 1
ATOM 907 C C . ALA A 1 116 ? -3.907 5.702 -2.171 1.00 76.50 116 ALA A C 1
ATOM 909 O O . ALA A 1 116 ? -2.878 6.115 -2.698 1.00 76.50 116 ALA A O 1
ATOM 910 N N . VAL A 1 117 ? -4.277 4.421 -2.241 1.00 78.44 117 VAL A N 1
ATOM 911 C CA . VAL A 1 117 ? -3.486 3.384 -2.914 1.00 78.44 117 VAL A CA 1
ATOM 912 C C . VAL A 1 117 ? -3.391 3.650 -4.410 1.00 78.44 117 VAL A C 1
ATOM 914 O O . VAL A 1 117 ? -2.296 3.561 -4.948 1.00 78.44 117 VAL A O 1
ATOM 917 N N . ILE A 1 118 ? -4.483 4.039 -5.078 1.00 77.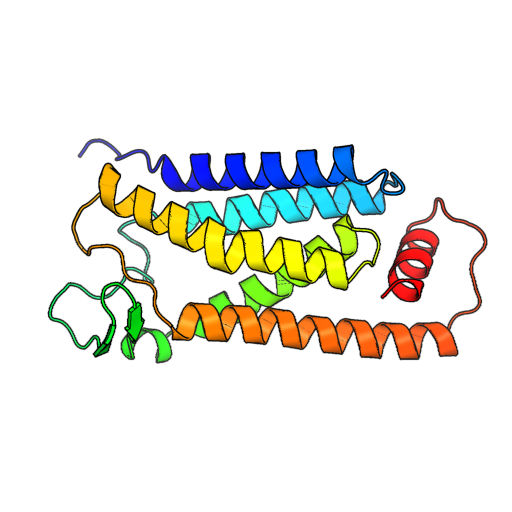38 118 ILE A N 1
ATOM 918 C CA . ILE A 1 118 ? -4.451 4.427 -6.498 1.00 77.38 118 ILE A CA 1
ATOM 919 C C . ILE A 1 118 ? -3.505 5.617 -6.702 1.00 77.38 118 ILE A C 1
ATOM 921 O O . ILE A 1 118 ? -2.622 5.558 -7.554 1.00 77.38 118 ILE A O 1
ATOM 925 N N . GLY A 1 119 ? -3.637 6.673 -5.894 1.00 72.62 119 GLY A N 1
ATOM 926 C CA . GLY A 1 119 ? -2.781 7.856 -5.999 1.00 72.62 119 GLY A CA 1
ATOM 927 C C . GLY A 1 119 ? -1.296 7.548 -5.788 1.00 72.62 119 GLY A C 1
ATOM 928 O O . GLY A 1 119 ? -0.452 8.078 -6.501 1.00 72.62 119 GLY A O 1
ATOM 929 N N . ILE A 1 120 ? -0.962 6.658 -4.855 1.00 72.00 120 ILE A N 1
ATOM 930 C CA . ILE A 1 120 ? 0.433 6.314 -4.542 1.00 72.00 120 ILE A CA 1
ATOM 931 C C . ILE A 1 120 ? 1.005 5.317 -5.552 1.00 72.00 120 ILE A C 1
ATOM 933 O O . ILE A 1 120 ? 2.125 5.499 -6.023 1.00 72.00 120 ILE A O 1
ATOM 937 N N . MET A 1 121 ? 0.248 4.275 -5.894 1.00 73.56 121 MET A N 1
ATOM 938 C CA . MET A 1 121 ? 0.745 3.156 -6.693 1.00 73.56 121 MET A CA 1
ATOM 939 C C . MET A 1 121 ? 0.619 3.381 -8.193 1.00 73.56 121 MET A C 1
ATOM 941 O O . MET A 1 121 ? 1.540 3.031 -8.916 1.00 73.56 121 MET A O 1
ATOM 945 N N . ALA A 1 122 ? -0.496 3.944 -8.665 1.00 68.69 122 ALA A N 1
ATOM 946 C CA . ALA A 1 122 ? -0.726 4.136 -10.097 1.00 68.69 122 ALA A CA 1
ATOM 947 C C . ALA A 1 122 ? -0.186 5.476 -10.611 1.00 68.69 122 ALA A C 1
ATOM 949 O O . ALA A 1 122 ? 0.171 5.575 -11.779 1.00 68.69 122 ALA A O 1
ATOM 950 N N . LEU A 1 123 ? -0.143 6.509 -9.762 1.00 67.88 123 LEU A N 1
ATOM 951 C CA . LEU A 1 123 ? 0.354 7.832 -10.151 1.00 67.88 123 LEU A CA 1
ATOM 952 C C . LEU A 1 123 ? 1.720 8.117 -9.536 1.00 67.88 123 LEU A C 1
ATOM 954 O O . LEU A 1 123 ? 2.663 8.390 -10.264 1.00 67.88 123 LEU A O 1
ATOM 958 N N . GLY A 1 124 ? 1.844 8.029 -8.211 1.00 66.38 124 GLY A N 1
ATOM 959 C CA . GLY A 1 124 ? 3.070 8.388 -7.501 1.00 66.38 124 GLY A CA 1
ATOM 960 C C . GLY A 1 124 ? 4.288 7.597 -7.975 1.00 66.38 124 GLY A C 1
ATOM 961 O O . GLY A 1 124 ? 5.264 8.201 -8.419 1.00 66.38 124 GLY A O 1
ATOM 962 N N . LEU A 1 125 ? 4.229 6.266 -7.880 1.00 69.19 125 LEU A N 1
ATOM 963 C CA . LEU A 1 125 ? 5.352 5.394 -8.237 1.00 69.19 125 LEU A CA 1
ATOM 964 C C . LEU A 1 125 ? 5.773 5.568 -9.694 1.00 69.19 125 LEU A C 1
ATOM 966 O O . LEU A 1 125 ? 6.960 5.696 -9.979 1.00 69.19 125 LEU A O 1
ATOM 970 N N . GLU A 1 126 ? 4.796 5.627 -10.592 1.00 70.38 126 GLU A N 1
ATOM 971 C CA . GLU A 1 126 ? 5.027 5.783 -12.026 1.00 70.38 126 GLU A CA 1
ATOM 972 C C . GLU A 1 126 ? 5.665 7.150 -12.327 1.00 70.38 126 GLU A C 1
ATOM 974 O O . GLU A 1 126 ? 6.726 7.234 -12.944 1.00 70.38 126 GLU A O 1
ATOM 979 N N . ILE A 1 127 ? 5.102 8.241 -11.796 1.00 65.19 127 ILE A N 1
ATOM 980 C CA . ILE A 1 127 ? 5.673 9.586 -11.954 1.00 65.19 127 ILE A CA 1
ATOM 981 C C . ILE A 1 127 ? 7.112 9.612 -11.436 1.00 65.19 127 ILE A C 1
ATOM 983 O O . ILE A 1 127 ? 8.005 10.086 -12.129 1.00 65.19 127 ILE A O 1
ATOM 987 N N . SER A 1 128 ? 7.370 9.065 -10.253 1.00 60.47 128 SER A N 1
ATOM 988 C CA . SER A 1 128 ? 8.709 9.077 -9.663 1.00 60.47 128 SER A CA 1
ATOM 989 C C . SER A 1 128 ? 9.730 8.271 -10.432 1.00 60.47 128 SER A C 1
ATOM 991 O O . SER A 1 128 ? 10.870 8.706 -10.561 1.00 60.47 128 SER A O 1
ATOM 993 N N . GLN A 1 129 ? 9.335 7.117 -10.959 1.00 61.53 129 GLN A N 1
ATOM 994 C CA . GLN A 1 129 ? 10.186 6.339 -11.845 1.00 61.53 129 GLN A CA 1
ATOM 995 C C . GLN A 1 129 ? 10.433 7.089 -13.166 1.00 61.53 129 GLN A C 1
ATOM 997 O O . GLN A 1 129 ? 11.548 7.059 -13.688 1.00 61.53 129 GLN A O 1
ATOM 1002 N N . GLY A 1 130 ? 9.441 7.816 -13.688 1.00 60.38 130 GLY A N 1
ATOM 1003 C CA . GLY A 1 130 ? 9.605 8.702 -14.843 1.00 60.38 130 GLY A CA 1
ATOM 1004 C C . GLY A 1 130 ? 10.610 9.826 -14.577 1.00 60.38 130 GLY A C 1
ATOM 1005 O O . GLY A 1 130 ? 11.524 10.042 -15.372 1.00 60.38 130 GLY A O 1
ATOM 1006 N N . PHE A 1 131 ? 10.494 10.488 -13.423 1.00 59.50 131 PHE A N 1
ATOM 1007 C CA . PHE A 1 131 ? 11.437 11.510 -12.968 1.00 59.50 131 PHE A CA 1
ATOM 1008 C C . PHE A 1 131 ? 12.844 10.932 -12.757 1.00 59.50 131 PHE A C 1
ATOM 1010 O O . PHE A 1 131 ? 13.815 11.533 -13.207 1.00 59.50 131 PHE A O 1
ATOM 1017 N N . ALA A 1 132 ? 12.973 9.751 -12.147 1.00 55.34 132 ALA A N 1
ATOM 1018 C CA . ALA A 1 132 ? 14.263 9.095 -11.952 1.00 55.34 132 ALA A CA 1
ATOM 1019 C C . ALA A 1 132 ? 15.005 8.888 -13.265 1.00 55.34 132 ALA A C 1
ATOM 1021 O O . ALA A 1 132 ? 16.118 9.369 -13.433 1.00 55.34 132 ALA A O 1
ATOM 1022 N N . ASN A 1 133 ? 14.353 8.297 -14.254 1.00 55.34 133 ASN A N 1
ATOM 1023 C CA . ASN A 1 133 ? 14.998 8.057 -15.541 1.00 55.34 133 ASN A CA 1
ATOM 1024 C C . ASN A 1 133 ? 15.363 9.348 -16.292 1.00 55.34 133 ASN A C 1
ATOM 1026 O O . ASN A 1 133 ? 16.342 9.365 -17.033 1.00 55.34 133 ASN A O 1
ATOM 1030 N N . TYR A 1 134 ? 14.618 10.440 -16.096 1.00 56.81 134 TYR A N 1
ATOM 1031 C CA . TYR A 1 134 ? 14.965 11.729 -16.699 1.00 56.81 134 TYR A CA 1
ATOM 1032 C C . TYR A 1 134 ? 16.210 12.369 -16.057 1.00 56.81 134 TYR A C 1
ATOM 1034 O O . TYR A 1 134 ? 16.990 13.016 -16.753 1.00 56.81 134 TYR A O 1
ATOM 1042 N N . PHE A 1 135 ? 16.412 12.189 -14.745 1.00 56.69 135 PHE A N 1
ATOM 1043 C CA . PHE A 1 135 ? 17.452 12.893 -13.982 1.00 56.69 135 PHE A CA 1
ATOM 1044 C C . PHE A 1 135 ? 18.670 12.037 -13.577 1.00 56.69 135 PHE A C 1
ATOM 1046 O O . PHE A 1 135 ? 19.739 12.609 -13.366 1.00 56.69 135 PHE A O 1
ATOM 1053 N N . SER A 1 136 ? 18.555 10.705 -13.454 1.00 50.72 136 SER A N 1
ATOM 1054 C CA . SER A 1 136 ? 19.622 9.828 -12.930 1.00 50.72 136 SER A CA 1
ATOM 1055 C C . SER A 1 136 ? 20.197 8.821 -13.937 1.00 50.72 136 SER A C 1
ATOM 1057 O O . SER A 1 136 ? 21.390 8.538 -13.879 1.00 50.72 136 SER A O 1
ATOM 1059 N N . SER A 1 137 ? 19.451 8.313 -14.917 1.00 48.81 137 SER A N 1
ATOM 1060 C CA . SER A 1 137 ? 20.048 7.588 -16.053 1.00 48.81 137 SER A CA 1
ATOM 1061 C C . SER A 1 137 ? 19.044 7.414 -17.192 1.00 48.81 137 SER A C 1
ATOM 1063 O O . SER A 1 137 ? 18.015 6.778 -16.986 1.00 48.81 137 SER A O 1
ATOM 1065 N N . PRO A 1 138 ? 19.349 7.883 -18.418 1.00 49.56 138 PRO A N 1
ATOM 1066 C CA . PRO A 1 138 ? 18.494 7.668 -19.587 1.00 49.56 138 PRO A CA 1
ATOM 1067 C C . PRO A 1 138 ? 18.399 6.202 -20.045 1.00 49.56 138 PRO A C 1
ATOM 1069 O O . PRO A 1 138 ? 17.652 5.905 -20.979 1.00 49.56 138 PRO A O 1
ATOM 1072 N N . VAL A 1 139 ? 19.194 5.293 -19.463 1.00 44.97 139 VAL A N 1
ATOM 1073 C CA . VAL A 1 139 ? 19.328 3.906 -19.921 1.00 44.97 139 VAL A CA 1
ATOM 1074 C C . VAL A 1 139 ? 19.270 2.928 -18.736 1.00 44.97 139 VAL A C 1
ATOM 1076 O O . VAL A 1 139 ? 20.128 3.016 -17.858 1.00 44.97 139 VAL A O 1
ATOM 1079 N N . PRO A 1 140 ? 18.322 1.968 -18.740 1.00 50.56 140 PRO A N 1
ATOM 1080 C CA . PRO A 1 140 ? 17.210 1.848 -19.687 1.00 50.56 140 PRO A CA 1
ATOM 1081 C C . PRO A 1 140 ? 16.188 2.981 -19.458 1.00 50.56 140 PRO A C 1
ATOM 1083 O O . PRO A 1 140 ? 15.962 3.366 -18.316 1.00 50.56 140 PRO A O 1
ATOM 1086 N N . PRO A 1 141 ? 15.537 3.518 -20.503 1.00 53.28 141 PRO A N 1
ATOM 1087 C CA . PRO A 1 141 ? 14.533 4.550 -20.348 1.00 53.28 141 PRO A CA 1
ATOM 1088 C C . PRO A 1 141 ? 13.319 3.991 -19.615 1.00 53.28 141 PRO A C 1
ATOM 1090 O O . PRO A 1 141 ? 12.986 2.803 -19.697 1.00 53.28 141 PRO A O 1
ATOM 1093 N N . TYR A 1 142 ? 12.633 4.906 -18.943 1.00 53.06 142 TYR A N 1
ATOM 1094 C CA . TYR A 1 142 ? 11.399 4.653 -18.228 1.00 53.06 142 TYR A CA 1
ATOM 1095 C C . TYR A 1 142 ? 10.388 3.847 -19.052 1.00 53.06 142 TYR A C 1
ATOM 1097 O O . TYR A 1 142 ? 10.025 4.223 -20.172 1.00 53.06 142 TYR A O 1
ATOM 1105 N N . ARG A 1 143 ? 9.906 2.758 -18.451 1.00 62.00 143 ARG A N 1
ATOM 1106 C CA . ARG A 1 143 ? 8.761 1.987 -18.920 1.00 62.00 143 ARG A CA 1
ATOM 1107 C C . ARG A 1 143 ? 7.840 1.638 -17.762 1.00 62.00 143 ARG A C 1
ATOM 1109 O O . ARG A 1 143 ? 8.313 1.293 -16.684 1.00 62.00 143 ARG A O 1
ATOM 1116 N N . ILE A 1 144 ? 6.546 1.716 -18.029 1.00 67.12 144 ILE A N 1
ATOM 1117 C CA . ILE A 1 144 ? 5.476 1.217 -17.179 1.00 67.12 144 ILE A CA 1
ATOM 1118 C C . ILE A 1 144 ? 5.236 -0.230 -17.586 1.00 67.12 144 ILE A C 1
ATOM 1120 O O . ILE A 1 144 ? 4.712 -0.491 -18.670 1.00 67.12 144 ILE A O 1
ATOM 1124 N N . ASP A 1 145 ? 5.621 -1.173 -16.737 1.00 74.38 145 ASP A N 1
ATOM 1125 C CA . ASP A 1 145 ? 5.346 -2.581 -16.981 1.00 74.38 145 ASP A CA 1
ATOM 1126 C C . ASP A 1 145 ? 3.906 -2.892 -16.539 1.00 74.38 145 ASP A C 1
ATOM 1128 O O . ASP A 1 145 ? 3.550 -2.796 -15.364 1.00 74.38 145 ASP A O 1
ATOM 1132 N N . VAL A 1 146 ? 3.030 -3.229 -17.492 1.00 77.38 146 VAL A N 1
ATOM 1133 C CA . VAL A 1 146 ? 1.586 -3.385 -17.223 1.00 77.38 146 VAL A CA 1
ATOM 1134 C C . VAL A 1 146 ? 1.314 -4.462 -16.171 1.00 77.38 146 VAL A C 1
ATOM 1136 O O . VAL A 1 146 ? 0.408 -4.326 -15.345 1.00 77.38 146 VAL A O 1
ATOM 1139 N N . HIS A 1 147 ? 2.137 -5.511 -16.154 1.00 78.69 147 HIS A N 1
ATOM 1140 C CA . HIS A 1 147 ? 2.019 -6.596 -15.193 1.00 78.69 147 HIS A CA 1
ATOM 1141 C C . HIS A 1 147 ? 2.357 -6.141 -13.763 1.00 78.69 147 HIS A C 1
ATOM 1143 O O . HIS A 1 147 ? 1.784 -6.691 -12.827 1.00 78.69 147 HIS A O 1
ATOM 1149 N N . ASP A 1 148 ? 3.163 -5.089 -13.573 1.00 79.94 148 ASP A N 1
ATOM 1150 C CA . ASP A 1 148 ? 3.437 -4.506 -12.251 1.00 79.94 148 ASP A CA 1
ATOM 1151 C C . ASP A 1 148 ? 2.199 -3.826 -11.684 1.00 79.94 148 ASP A C 1
ATOM 1153 O O . ASP A 1 148 ? 1.882 -3.966 -10.500 1.00 79.94 148 ASP A O 1
ATOM 1157 N N . ILE A 1 149 ? 1.495 -3.063 -12.526 1.00 79.94 149 ILE A N 1
ATOM 1158 C CA . ILE A 1 149 ? 0.247 -2.396 -12.142 1.00 79.94 149 ILE A CA 1
ATOM 1159 C C . ILE A 1 149 ? -0.806 -3.452 -11.813 1.00 79.94 149 ILE A C 1
ATOM 1161 O O . ILE A 1 149 ? -1.457 -3.372 -10.770 1.00 79.94 149 ILE A O 1
ATOM 1165 N N . MET A 1 150 ? -0.947 -4.468 -12.669 1.00 85.31 150 MET A N 1
ATOM 1166 C CA . MET A 1 150 ? -1.901 -5.556 -12.460 1.00 85.31 150 MET A CA 1
ATOM 1167 C C . MET A 1 150 ? -1.598 -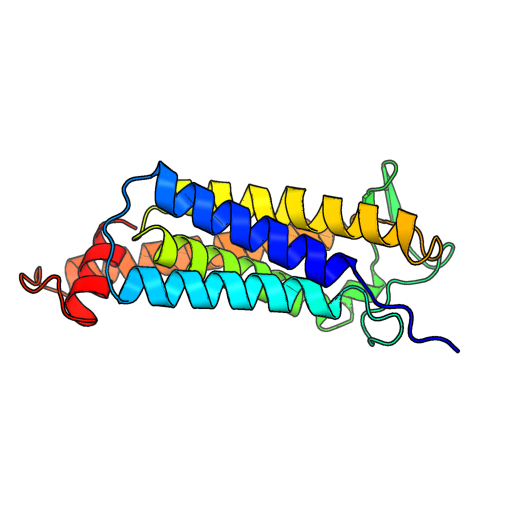6.347 -11.184 1.00 85.31 150 MET A C 1
ATOM 1169 O O . MET A 1 150 ? -2.512 -6.610 -10.406 1.00 85.31 150 MET A O 1
ATOM 1173 N N . ALA A 1 151 ? -0.332 -6.682 -10.928 1.00 87.94 151 ALA A N 1
ATOM 1174 C CA . ALA A 1 151 ? 0.088 -7.409 -9.733 1.00 87.94 151 ALA A CA 1
ATOM 1175 C C . ALA A 1 151 ? -0.169 -6.604 -8.450 1.00 87.94 151 ALA A C 1
ATOM 1177 O O . ALA A 1 151 ? -0.761 -7.125 -7.501 1.00 87.94 151 ALA A O 1
ATOM 1178 N N . ARG A 1 152 ? 0.179 -5.309 -8.431 1.00 87.00 152 ARG A N 1
ATOM 1179 C CA . ARG A 1 152 ? -0.132 -4.410 -7.304 1.00 87.00 152 ARG A CA 1
ATOM 1180 C C . ARG A 1 152 ? -1.637 -4.284 -7.078 1.00 87.00 152 ARG A C 1
ATOM 1182 O O . ARG A 1 152 ? -2.100 -4.383 -5.940 1.00 87.00 152 ARG A O 1
ATOM 1189 N N . ALA A 1 153 ? -2.414 -4.111 -8.147 1.00 87.00 153 ALA A N 1
ATOM 1190 C CA . ALA A 1 153 ? -3.870 -4.048 -8.068 1.00 87.00 153 ALA A CA 1
ATO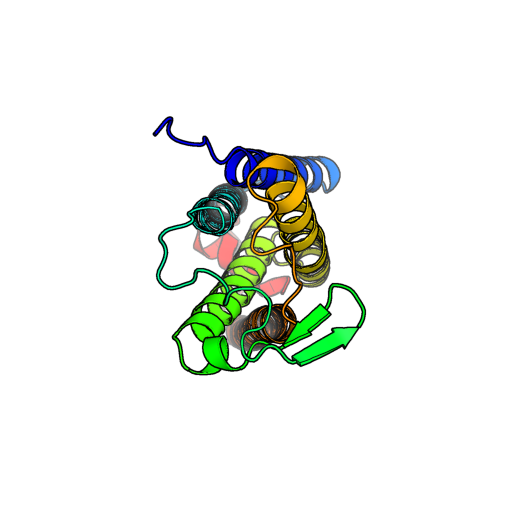M 1191 C C . ALA A 1 153 ? -4.467 -5.358 -7.529 1.00 87.00 153 ALA A C 1
ATOM 1193 O O . ALA A 1 153 ? -5.335 -5.321 -6.656 1.00 87.00 153 ALA A O 1
ATOM 1194 N N . ALA A 1 154 ? -3.962 -6.510 -7.977 1.00 90.62 154 ALA A N 1
ATOM 1195 C CA . ALA A 1 154 ? -4.379 -7.820 -7.490 1.00 90.62 154 ALA A CA 1
ATOM 1196 C C . ALA A 1 154 ? -4.067 -8.005 -5.997 1.00 90.62 154 ALA A C 1
ATOM 1198 O O . ALA A 1 154 ? -4.919 -8.481 -5.244 1.00 90.62 154 ALA A O 1
ATOM 1199 N N . GLY A 1 155 ? -2.889 -7.571 -5.537 1.00 89.94 155 GLY A N 1
ATOM 1200 C CA . GLY A 1 155 ? -2.529 -7.584 -4.118 1.00 89.94 155 GLY A CA 1
ATOM 1201 C C . GLY A 1 155 ? -3.456 -6.720 -3.261 1.00 89.94 155 GLY A C 1
ATOM 1202 O O . GLY A 1 155 ? -3.978 -7.184 -2.244 1.00 89.94 155 GLY A O 1
ATOM 1203 N N . ALA A 1 156 ? -3.728 -5.488 -3.703 1.00 90.88 156 ALA A N 1
ATOM 1204 C CA . ALA A 1 156 ? -4.652 -4.578 -3.027 1.00 90.88 156 ALA A CA 1
ATOM 1205 C C . ALA A 1 156 ? -6.087 -5.139 -2.973 1.00 90.88 156 ALA A C 1
ATOM 1207 O O . ALA A 1 156 ? -6.750 -5.079 -1.936 1.00 90.88 156 ALA A O 1
ATOM 1208 N N . LEU A 1 157 ? -6.557 -5.737 -4.070 1.00 91.62 157 LEU A N 1
ATOM 1209 C CA . LEU A 1 157 ? -7.876 -6.359 -4.139 1.00 91.62 157 LEU A CA 1
ATOM 1210 C C . LEU A 1 157 ? -7.978 -7.582 -3.217 1.00 91.62 157 LEU A C 1
ATOM 1212 O O . LEU A 1 157 ? -8.963 -7.738 -2.496 1.00 91.62 157 LEU A O 1
ATOM 1216 N N . THR A 1 158 ? -6.945 -8.423 -3.200 1.00 92.69 158 THR A N 1
ATOM 1217 C CA . THR A 1 158 ? -6.885 -9.615 -2.344 1.00 92.69 158 THR A CA 1
ATOM 1218 C C . THR A 1 158 ? -7.014 -9.225 -0.879 1.00 92.69 158 THR A C 1
ATOM 1220 O O . THR A 1 158 ? -7.865 -9.757 -0.165 1.00 92.69 158 THR A O 1
ATOM 1223 N N . ILE A 1 159 ? -6.224 -8.248 -0.425 1.00 93.19 159 ILE A N 1
ATOM 1224 C CA . ILE A 1 159 ? -6.275 -7.836 0.976 1.00 93.19 159 ILE A CA 1
ATOM 1225 C C . ILE A 1 159 ? -7.587 -7.124 1.319 1.00 93.19 159 ILE A C 1
ATOM 1227 O O . ILE A 1 159 ? -8.099 -7.300 2.421 1.00 93.19 159 ILE A O 1
ATOM 1231 N N . TYR A 1 160 ? -8.181 -6.381 0.380 1.00 91.56 160 TYR A N 1
ATOM 1232 C CA . TYR A 1 160 ? -9.514 -5.808 0.557 1.00 91.56 160 TYR A CA 1
ATOM 1233 C C . TYR A 1 160 ? -10.552 -6.897 0.854 1.00 91.56 160 TYR A C 1
ATOM 1235 O O . TYR A 1 160 ? -11.300 -6.783 1.828 1.00 91.56 160 TYR A O 1
ATOM 1243 N N . PHE A 1 161 ? -10.568 -7.980 0.069 1.00 92.62 161 PHE A N 1
ATOM 1244 C CA . PHE A 1 161 ? -11.471 -9.107 0.306 1.00 92.62 161 PHE A CA 1
ATOM 1245 C C . PHE A 1 161 ? -11.202 -9.792 1.645 1.00 92.62 161 PHE A C 1
ATOM 1247 O O . PHE A 1 161 ? -12.143 -10.042 2.400 1.00 92.62 161 PHE A O 1
ATOM 1254 N N . VAL A 1 162 ? -9.933 -10.038 1.982 1.00 93.69 162 VAL A N 1
ATOM 1255 C CA . VAL A 1 162 ? -9.550 -10.621 3.278 1.00 93.69 162 VAL A CA 1
ATOM 1256 C C . VAL A 1 162 ? -10.055 -9.757 4.432 1.00 93.69 162 VAL A C 1
ATOM 1258 O O . VAL A 1 162 ? -10.667 -10.278 5.362 1.00 93.69 162 VAL A O 1
ATOM 1261 N N . LEU A 1 163 ? -9.868 -8.437 4.359 1.00 91.62 163 LEU A N 1
ATOM 1262 C CA . LEU A 1 163 ? -10.339 -7.500 5.378 1.00 91.62 163 LEU A CA 1
ATOM 1263 C C . LEU A 1 163 ? -11.867 -7.496 5.491 1.00 91.62 163 LEU A C 1
ATOM 1265 O O . LEU A 1 163 ? -12.386 -7.488 6.605 1.00 91.62 163 LEU A O 1
ATOM 1269 N N . LYS A 1 164 ? -12.595 -7.565 4.371 1.00 91.88 164 LYS A N 1
ATOM 1270 C CA . LYS A 1 164 ? -14.063 -7.672 4.368 1.00 91.88 164 LYS A CA 1
ATOM 1271 C C . LYS A 1 164 ? -14.554 -8.951 5.038 1.00 91.88 164 LYS A C 1
ATOM 1273 O O . LYS A 1 164 ? -15.457 -8.893 5.873 1.00 91.88 164 LYS A O 1
ATOM 1278 N N . VAL A 1 165 ? -13.952 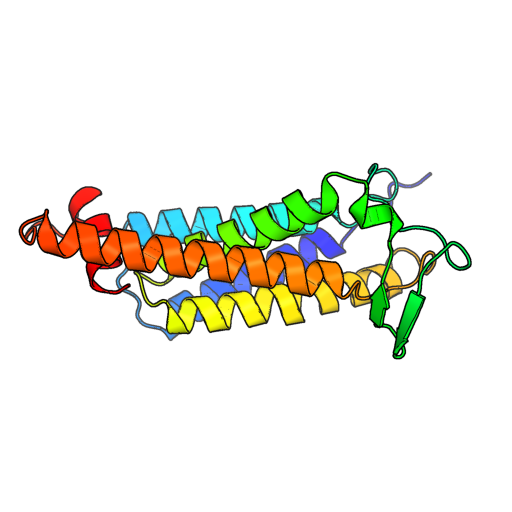-10.092 4.709 1.00 93.44 165 VAL A N 1
ATOM 1279 C CA . VAL A 1 165 ? -14.304 -11.386 5.311 1.00 93.44 165 VAL A CA 1
ATOM 1280 C C . VAL A 1 165 ? -13.963 -11.392 6.801 1.00 93.44 165 VAL A C 1
ATOM 1282 O O . VAL A 1 165 ? -14.810 -11.740 7.624 1.00 93.44 165 VAL A O 1
ATOM 1285 N N . ALA A 1 166 ? -12.763 -10.939 7.170 1.00 91.25 166 ALA A N 1
ATOM 1286 C CA . ALA A 1 166 ? -12.345 -10.826 8.564 1.00 91.25 166 ALA A CA 1
ATOM 1287 C C . ALA A 1 166 ? -13.282 -9.906 9.362 1.00 91.25 166 ALA A C 1
ATOM 1289 O O . ALA A 1 166 ? -13.674 -10.248 10.477 1.00 91.25 166 ALA A O 1
ATOM 1290 N N . ALA A 1 167 ? -13.707 -8.783 8.776 1.00 89.81 167 ALA A N 1
ATOM 1291 C CA . ALA A 1 167 ? -14.656 -7.866 9.391 1.00 89.81 167 ALA A CA 1
ATOM 1292 C C . ALA A 1 167 ? -16.043 -8.479 9.588 1.00 89.81 167 ALA A C 1
ATOM 1294 O O . ALA A 1 167 ? -16.635 -8.318 10.657 1.00 89.81 167 ALA A O 1
ATOM 1295 N N . ALA A 1 168 ? -16.547 -9.223 8.602 1.00 91.50 168 ALA A N 1
ATOM 1296 C CA . ALA A 1 168 ? -17.808 -9.944 8.728 1.00 91.50 168 ALA A CA 1
ATOM 1297 C C . ALA A 1 168 ? -17.751 -10.975 9.866 1.00 91.50 168 ALA A C 1
ATOM 1299 O O . ALA A 1 168 ? -18.616 -10.974 10.742 1.00 91.50 168 ALA A O 1
ATOM 1300 N N . ILE A 1 169 ? -16.692 -11.791 9.912 1.00 92.62 169 ILE A N 1
ATOM 1301 C CA . ILE A 1 169 ? -16.485 -12.791 10.970 1.00 92.62 169 ILE A CA 1
ATOM 1302 C C . ILE A 1 169 ? -16.376 -12.117 12.343 1.00 92.62 169 ILE A C 1
ATOM 1304 O O . ILE A 1 169 ? -16.996 -12.568 13.308 1.00 92.62 169 ILE A O 1
ATOM 1308 N N . TRP A 1 170 ? -15.621 -11.021 12.441 1.00 91.12 170 TRP A N 1
ATOM 1309 C CA . TRP A 1 170 ? -15.430 -10.286 13.690 1.00 91.12 170 TRP A CA 1
ATOM 1310 C C . TRP A 1 170 ? -16.745 -9.757 14.257 1.00 91.12 170 TRP A C 1
ATOM 1312 O O . TRP A 1 170 ? -17.022 -9.942 15.439 1.00 91.12 170 TRP A O 1
ATOM 1322 N N . ARG A 1 171 ? -17.587 -9.145 13.416 1.00 87.81 171 ARG A N 1
ATOM 1323 C CA . ARG A 1 171 ? -18.887 -8.595 13.837 1.00 87.81 171 ARG A CA 1
ATOM 1324 C C . ARG A 1 171 ? -19.822 -9.661 14.406 1.00 87.81 171 ARG A C 1
ATOM 1326 O O . ARG A 1 171 ? -20.618 -9.335 15.279 1.00 87.81 171 ARG A O 1
ATOM 1333 N N . VAL A 1 172 ? -19.717 -10.900 13.923 1.00 90.56 172 VAL A N 1
ATOM 1334 C CA . VAL A 1 172 ? -20.509 -12.038 14.412 1.00 90.56 172 VAL A CA 1
ATOM 1335 C C . VAL A 1 172 ? -19.945 -12.595 15.720 1.00 90.56 172 VAL A C 1
ATOM 1337 O O . VAL A 1 172 ? -20.708 -13.002 16.590 1.00 90.56 172 VAL A O 1
ATOM 1340 N N . ARG A 1 173 ? -18.616 -12.627 15.876 1.00 88.62 173 ARG A N 1
ATOM 1341 C CA . ARG A 1 173 ? -17.958 -13.295 17.013 1.00 88.62 173 ARG A CA 1
ATOM 1342 C C . ARG A 1 173 ? -17.672 -12.391 18.208 1.00 88.62 173 ARG A C 1
ATOM 1344 O O . ARG A 1 173 ? -17.488 -12.904 19.307 1.00 88.62 173 ARG A O 1
ATOM 1351 N N . VAL A 1 174 ? -17.575 -11.079 18.006 1.00 85.12 174 VAL A N 1
ATOM 1352 C CA . VAL A 1 174 ? -17.067 -10.152 19.022 1.00 85.12 174 VAL A CA 1
ATOM 1353 C C . VAL A 1 174 ? -18.126 -9.123 19.399 1.00 85.12 174 VAL A C 1
ATOM 1355 O O . VAL A 1 174 ? -18.545 -8.288 18.588 1.00 85.12 174 VAL A O 1
ATOM 1358 N N . SER A 1 175 ? -18.519 -9.152 20.673 1.00 82.50 175 SER A N 1
ATOM 1359 C CA . SER A 1 175 ? -19.387 -8.139 21.272 1.00 82.50 175 SER A CA 1
ATOM 1360 C C . SER A 1 175 ? -18.721 -6.756 21.234 1.00 82.50 175 SER A C 1
ATOM 1362 O O . SER A 1 175 ? -17.509 -6.661 21.442 1.00 82.50 175 SER A O 1
ATOM 1364 N N . PRO A 1 176 ? -19.479 -5.670 20.986 1.00 77.25 176 PRO A N 1
ATOM 1365 C CA . PRO A 1 176 ? -18.924 -4.321 20.918 1.00 77.25 176 PRO A CA 1
ATOM 1366 C C . PRO A 1 176 ? -18.152 -3.960 22.187 1.00 77.25 176 PRO A C 1
ATOM 1368 O O . PRO A 1 176 ? -18.675 -4.093 23.294 1.00 77.25 176 PRO A O 1
ATOM 1371 N N . THR A 1 177 ? -16.919 -3.474 22.034 1.00 68.31 177 THR A N 1
ATOM 1372 C CA . THR A 1 177 ? -16.111 -3.065 23.189 1.00 68.31 177 THR A CA 1
ATOM 1373 C C . THR A 1 177 ? -16.227 -1.563 23.473 1.00 68.31 177 THR A C 1
ATOM 1375 O O . THR A 1 177 ? -16.017 -0.743 22.579 1.00 68.31 177 THR A O 1
ATOM 1378 N N . PRO A 1 178 ? -16.505 -1.149 24.726 1.00 59.72 178 PRO A N 1
ATOM 1379 C CA . PRO A 1 178 ? -16.662 0.270 25.059 1.00 59.72 178 PRO A CA 1
ATOM 1380 C C . PRO A 1 178 ? -15.326 1.029 25.203 1.00 59.72 178 PRO A C 1
ATOM 1382 O O . PRO A 1 178 ? -15.301 2.260 25.141 1.00 59.72 178 PRO A O 1
ATOM 1385 N N . ARG A 1 179 ? -14.186 0.339 25.382 1.00 61.22 179 ARG A N 1
ATOM 1386 C CA . ARG A 1 179 ? -12.876 0.974 25.643 1.00 61.22 179 ARG A CA 1
ATOM 1387 C C . ARG A 1 179 ? -12.108 1.326 24.364 1.00 61.22 179 ARG A C 1
ATOM 1389 O O . ARG A 1 179 ? -11.201 0.605 23.947 1.00 61.22 179 ARG A O 1
ATOM 1396 N N . LYS A 1 180 ? -12.401 2.510 23.821 1.00 61.62 180 LYS A N 1
ATOM 1397 C CA . LYS A 1 180 ? -11.781 3.082 22.606 1.00 61.62 180 LYS A CA 1
ATOM 1398 C C . LYS A 1 180 ? -10.264 3.345 22.687 1.00 61.62 180 LYS A C 1
ATOM 1400 O O . LYS A 1 180 ? -9.639 3.533 21.650 1.00 61.62 180 LYS A O 1
ATOM 1405 N N . SER A 1 181 ? -9.663 3.368 23.880 1.00 65.62 181 SER A N 1
ATOM 1406 C CA . SER A 1 181 ? -8.231 3.673 24.074 1.00 65.62 181 SER A CA 1
ATOM 1407 C C . SER A 1 181 ? -7.297 2.455 24.042 1.00 65.62 181 SER A C 1
ATOM 1409 O O . SER A 1 181 ? -6.079 2.624 24.045 1.00 65.62 181 SER A O 1
ATOM 1411 N N . SER A 1 182 ? -7.842 1.235 24.015 1.00 80.12 182 SER A N 1
ATOM 1412 C CA . SER A 1 182 ? -7.059 -0.007 23.973 1.00 80.12 182 SER A CA 1
ATOM 1413 C C . SER A 1 182 ? -6.758 -0.451 22.536 1.00 80.12 182 SER A C 1
ATOM 1415 O O . SER A 1 182 ? -7.500 -0.105 21.617 1.00 80.12 182 SER A O 1
ATOM 1417 N N . LEU A 1 183 ? -5.706 -1.258 22.333 1.00 78.81 183 LEU A N 1
ATOM 1418 C CA . LEU A 1 183 ? -5.406 -1.868 21.026 1.00 78.81 183 LEU A CA 1
ATOM 1419 C C . LEU A 1 183 ? -6.604 -2.670 20.496 1.00 78.81 183 LEU A C 1
ATOM 1421 O O . LEU A 1 183 ? -6.954 -2.563 19.325 1.00 78.81 183 LEU A O 1
ATOM 1425 N N . PHE A 1 184 ? -7.274 -3.410 21.381 1.00 81.69 184 PHE A N 1
ATOM 1426 C CA . PHE A 1 184 ? -8.469 -4.173 21.038 1.00 81.69 184 PHE A CA 1
ATOM 1427 C C . PHE A 1 184 ? -9.633 -3.263 20.622 1.00 81.69 184 PHE A C 1
ATOM 1429 O O . PHE A 1 184 ? -10.286 -3.532 19.623 1.00 81.69 184 PHE A O 1
ATOM 1436 N N . GLY A 1 185 ? -9.847 -2.141 21.318 1.00 82.50 185 GLY A N 1
ATOM 1437 C CA . GLY A 1 185 ? -10.858 -1.148 20.940 1.00 82.50 185 GLY A CA 1
ATOM 1438 C C . GLY A 1 185 ? -10.537 -0.406 19.638 1.00 82.50 185 GLY A C 1
ATOM 1439 O O . GLY A 1 185 ? -11.449 -0.023 18.908 1.00 82.50 185 GLY A O 1
ATOM 1440 N N . PHE A 1 186 ? -9.252 -0.227 19.310 1.00 82.69 186 PHE A N 1
ATOM 1441 C CA . PHE A 1 186 ? -8.828 0.270 18.000 1.00 82.69 186 PHE A CA 1
ATOM 1442 C C . PHE A 1 186 ? -9.161 -0.738 16.896 1.00 82.69 186 PHE A C 1
ATOM 1444 O O . PHE A 1 186 ? -9.805 -0.355 15.923 1.00 82.69 186 PHE A O 1
ATOM 1451 N N . ILE A 1 187 ? -8.781 -2.010 17.069 1.00 84.38 187 ILE A N 1
ATOM 1452 C CA . ILE A 1 187 ? -9.092 -3.081 16.112 1.00 84.38 187 ILE A CA 1
ATOM 1453 C C . ILE A 1 187 ? -10.607 -3.201 15.941 1.00 84.38 187 ILE A C 1
ATOM 1455 O O . ILE A 1 187 ? -11.086 -3.141 14.819 1.00 84.38 187 ILE A O 1
ATOM 1459 N N . ASP A 1 188 ? -11.379 -3.273 17.027 1.00 85.69 188 ASP A N 1
ATOM 1460 C CA . ASP A 1 188 ? -12.843 -3.347 16.970 1.00 85.69 188 ASP A CA 1
ATOM 1461 C C . ASP A 1 188 ? -13.446 -2.134 16.232 1.00 85.69 188 ASP A C 1
ATOM 1463 O O . ASP A 1 188 ? -14.314 -2.286 15.372 1.00 85.69 188 ASP A O 1
ATOM 1467 N N . GLY A 1 189 ? -12.937 -0.925 16.494 1.00 84.44 189 GLY A N 1
ATOM 1468 C CA . GLY A 1 189 ? -13.377 0.303 15.827 1.00 84.44 189 GLY A CA 1
ATOM 1469 C C . GLY A 1 189 ? -13.067 0.346 14.326 1.00 84.44 189 GLY A C 1
ATOM 1470 O O . GLY A 1 189 ? -13.920 0.765 13.543 1.00 84.44 189 GLY A O 1
ATOM 1471 N N . VAL A 1 190 ? -11.879 -0.107 13.920 1.00 85.38 190 VAL A N 1
ATOM 1472 C CA . VAL A 1 190 ? -11.464 -0.206 12.512 1.00 85.38 190 VAL A CA 1
ATOM 1473 C C . VAL A 1 190 ? -12.266 -1.287 11.795 1.00 85.38 190 VAL A C 1
ATOM 1475 O O . VAL A 1 190 ? -12.877 -1.024 10.763 1.00 85.38 190 VAL A O 1
ATOM 1478 N N . THR A 1 191 ? -12.331 -2.485 12.369 1.00 85.75 191 THR A N 1
ATOM 1479 C CA . THR A 1 191 ? -12.986 -3.654 11.775 1.00 85.75 191 THR A CA 1
ATOM 1480 C C . THR A 1 191 ? -14.486 -3.446 11.565 1.00 85.75 191 THR A C 1
ATOM 1482 O O . THR A 1 191 ? -15.066 -3.966 10.617 1.00 85.75 191 THR A O 1
ATOM 1485 N N . ARG A 1 192 ? -15.145 -2.640 12.404 1.00 86.38 192 ARG A N 1
ATOM 1486 C CA . ARG A 1 192 ? -16.558 -2.273 12.204 1.00 86.38 192 ARG A CA 1
ATOM 1487 C C . ARG A 1 192 ? -16.782 -1.220 11.114 1.00 86.38 192 ARG A C 1
ATOM 1489 O O . ARG A 1 192 ? -17.922 -1.048 10.689 1.00 86.38 192 ARG A O 1
ATOM 1496 N N . ARG A 1 193 ? -15.738 -0.506 10.685 1.00 84.69 193 ARG A N 1
ATOM 1497 C CA . ARG A 1 193 ? -15.797 0.521 9.629 1.00 84.69 193 ARG A CA 1
ATOM 1498 C C . ARG A 1 193 ? -15.402 -0.005 8.251 1.00 84.69 193 ARG A C 1
ATOM 1500 O O . ARG A 1 193 ? -15.865 0.556 7.261 1.00 84.69 193 ARG A O 1
ATOM 1507 N N . ILE A 1 194 ? -14.607 -1.076 8.216 1.00 85.44 194 ILE A N 1
ATOM 1508 C CA . ILE A 1 194 ? -14.330 -1.885 7.019 1.00 85.44 194 ILE A CA 1
ATOM 1509 C C . ILE A 1 194 ? -15.609 -2.581 6.581 1.00 85.44 194 ILE A C 1
ATOM 1511 O O . ILE A 1 194 ? -15.973 -2.463 5.391 1.00 85.44 194 ILE A O 1
#

Nearest PDB structures (foldseek):
  7ytb-assembly1_A  TM=2.833E-01  e=9.822E+00  Bdellovibrio
  8w7b-assembly1_A  TM=2.322E-01  e=8.908E+00  Ureaplasma diversum